Protein AF-0000000067969281 (afdb_homodimer)

Structure (mmCIF, N/CA/C/O backbone):
data_AF-0000000067969281-model_v1
#
loop_
_entity.id
_entity.type
_entity.pdbx_description
1 polymer 'GRF-type domain-containing protein'
#
loop_
_atom_site.group_PDB
_atom_site.id
_atom_site.type_symbol
_atom_site.label_atom_id
_atom_site.label_alt_id
_atom_site.label_comp_id
_atom_site.label_asym_id
_atom_site.label_entity_id
_atom_site.label_seq_id
_atom_site.pdbx_PDB_ins_code
_atom_site.Cartn_x
_atom_site.Cartn_y
_atom_site.Cartn_z
_atom_site.occupancy
_atom_site.B_iso_or_equiv
_atom_site.auth_seq_id
_atom_site.auth_comp_id
_atom_site.auth_asym_id
_atom_site.auth_atom_id
_atom_site.pdbx_PDB_model_num
ATOM 1 N N . MET A 1 1 ? 26.562 53.781 -43 1 31.12 1 MET A N 1
ATOM 2 C CA . MET A 1 1 ? 26.625 53.656 -41.531 1 31.12 1 MET A CA 1
ATOM 3 C C . MET A 1 1 ? 25.656 52.594 -41.062 1 31.12 1 MET A C 1
ATOM 5 O O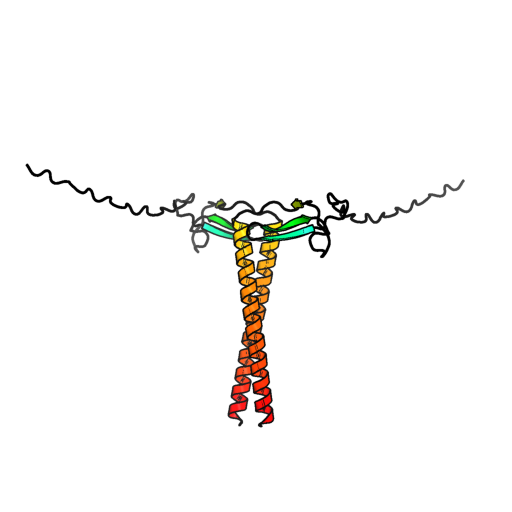 . MET A 1 1 ? 24.453 52.844 -40.938 1 31.12 1 MET A O 1
ATOM 9 N N . LEU A 1 2 ? 25.844 51.344 -41.531 1 33.22 2 LEU A N 1
ATOM 10 C CA . LEU A 1 2 ? 25.109 50.094 -41.469 1 33.22 2 LEU A CA 1
ATOM 11 C C . LEU A 1 2 ? 25.109 49.531 -40.062 1 33.22 2 LEU A C 1
ATOM 13 O O . LEU A 1 2 ? 26.156 49.25 -39.5 1 33.22 2 LEU A O 1
ATOM 17 N N . MET A 1 3 ? 24.125 49.906 -39.25 1 30.67 3 MET A N 1
ATOM 18 C CA . MET A 1 3 ? 23.891 49.5 -37.844 1 30.67 3 MET A CA 1
ATOM 19 C C . MET A 1 3 ? 23.75 48 -37.719 1 30.67 3 MET A C 1
ATOM 21 O O . MET A 1 3 ? 22.938 47.375 -38.438 1 30.67 3 MET A O 1
ATOM 25 N N . MET A 1 4 ? 24.812 47.25 -37.562 1 30.88 4 MET A N 1
ATOM 26 C CA . MET A 1 4 ? 24.906 45.812 -37.312 1 30.88 4 MET A CA 1
ATOM 27 C C . MET A 1 4 ? 24.078 45.438 -36.094 1 30.88 4 MET A C 1
ATOM 29 O O . MET A 1 4 ? 24.219 46 -35 1 30.88 4 MET A O 1
ATOM 33 N N . SER A 1 5 ? 22.859 45 -36.188 1 35.97 5 SER A N 1
ATOM 34 C CA . SER A 1 5 ? 21.984 44.469 -35.156 1 35.97 5 SER A CA 1
ATOM 35 C C . SER A 1 5 ? 22.609 43.25 -34.5 1 35.97 5 SER A C 1
ATOM 37 O O . SER A 1 5 ? 23.031 42.312 -35.188 1 35.97 5 SER A O 1
ATOM 39 N N . GLN A 1 6 ? 23.406 43.375 -33.406 1 27.86 6 GLN A N 1
ATOM 40 C CA . GLN A 1 6 ? 23.938 42.312 -32.562 1 27.86 6 GLN A CA 1
ATOM 41 C C . GLN A 1 6 ? 22.828 41.438 -32 1 27.86 6 GLN A C 1
ATOM 43 O O . GLN A 1 6 ? 21.906 41.906 -31.359 1 27.86 6 GLN A O 1
ATOM 48 N N . HIS A 1 7 ? 22.422 40.406 -32.719 1 35.62 7 HIS A N 1
ATOM 49 C CA . HIS A 1 7 ? 21.562 39.312 -32.219 1 35.62 7 HIS A CA 1
ATOM 50 C C . HIS A 1 7 ? 22.141 38.688 -30.953 1 35.62 7 HIS A C 1
ATOM 52 O O . HIS A 1 7 ? 23.203 38.062 -30.984 1 35.62 7 HIS A O 1
ATOM 58 N N . SER A 1 8 ? 22.031 39.406 -29.906 1 32.94 8 SER A N 1
ATOM 59 C CA . SER A 1 8 ? 22.406 38.781 -28.641 1 32.94 8 SER A CA 1
ATOM 60 C C . SER A 1 8 ? 21.688 37.438 -28.484 1 32.94 8 SER A C 1
ATOM 62 O O . SER A 1 8 ? 20.469 37.344 -28.641 1 32.94 8 SER A O 1
ATOM 64 N N . GLY A 1 9 ? 22.25 36.406 -28.906 1 30.45 9 GLY A N 1
ATOM 65 C CA . GLY A 1 9 ? 21.859 35.031 -28.656 1 30.45 9 GLY A CA 1
ATOM 66 C C . GLY A 1 9 ? 21.438 34.781 -27.219 1 30.45 9 GLY A C 1
ATOM 67 O O . GLY A 1 9 ? 22.141 35.156 -26.297 1 30.45 9 GLY A O 1
ATOM 68 N N . PHE A 1 10 ? 20.188 34.781 -26.984 1 37.72 10 PHE A N 1
ATOM 69 C CA . PHE A 1 10 ? 19.609 34.344 -25.703 1 37.72 10 PHE A CA 1
ATOM 70 C C . PHE A 1 10 ? 20.234 33.062 -25.234 1 37.72 10 PHE A C 1
ATOM 72 O O . PHE A 1 10 ? 20.156 32.031 -25.906 1 37.72 10 PHE A O 1
ATOM 79 N N . SER A 1 11 ? 21.406 33.125 -24.703 1 34.66 11 SER A N 1
ATOM 80 C CA . SER A 1 11 ? 21.906 31.938 -24.031 1 34.66 11 SER A CA 1
ATOM 81 C C . SER A 1 11 ? 20.859 31.344 -23.109 1 34.66 11 SER A C 1
ATOM 83 O O . SER A 1 11 ? 20.281 32.062 -22.281 1 34.66 11 SER A O 1
ATOM 85 N N . HIS A 1 12 ? 20.094 30.469 -23.562 1 33.72 12 HIS A N 1
ATOM 86 C CA . HIS A 1 12 ? 19.312 29.578 -22.719 1 33.72 12 HIS A CA 1
ATOM 87 C C . HIS A 1 12 ? 20.141 29.062 -21.531 1 33.72 12 HIS A C 1
ATOM 89 O O . HIS A 1 12 ? 21.109 28.312 -21.734 1 33.72 12 HIS A O 1
ATOM 95 N N . GLY A 1 13 ? 20.531 29.875 -20.656 1 35.69 13 GLY A N 1
ATOM 96 C CA . GLY A 1 13 ? 21.078 29.297 -19.438 1 35.69 13 GLY A CA 1
ATOM 97 C C . GLY A 1 13 ? 20.312 28.062 -18.984 1 35.69 13 GLY A C 1
ATOM 98 O O . GLY A 1 13 ? 19.094 28.078 -18.875 1 35.69 13 GLY A O 1
ATOM 99 N N . SER A 1 14 ? 20.688 26.953 -19.359 1 39.56 14 SER A N 1
ATOM 100 C CA . SER A 1 14 ? 20.312 25.688 -18.719 1 39.56 14 SER A CA 1
ATOM 101 C C . SER A 1 14 ? 20.141 25.859 -17.219 1 39.56 14 SER A C 1
ATOM 103 O O . SER A 1 14 ? 21.109 26.141 -16.5 1 39.56 14 SER A O 1
ATOM 105 N N . ARG A 1 15 ? 19.156 26.578 -16.75 1 35.16 15 ARG A N 1
ATOM 106 C CA . ARG A 1 15 ? 18.828 26.484 -15.336 1 35.16 15 ARG A CA 1
ATOM 107 C C . ARG A 1 15 ? 19.078 25.062 -14.812 1 35.16 15 ARG A C 1
ATOM 109 O O . ARG A 1 15 ? 18.422 24.109 -15.227 1 35.16 15 ARG A O 1
ATOM 116 N N . SER A 1 16 ? 20.266 24.578 -14.719 1 41.75 16 SER A N 1
ATOM 117 C CA . SER A 1 16 ? 20.547 23.406 -13.891 1 41.75 16 SER A CA 1
ATOM 118 C C . SER A 1 16 ? 19.562 23.297 -12.734 1 41.75 16 SER A C 1
ATOM 120 O O . SER A 1 16 ? 19.359 24.266 -11.984 1 41.75 16 SER A O 1
ATOM 122 N N . SER A 1 17 ? 18.406 22.828 -12.797 1 44.78 17 SER A N 1
ATOM 123 C CA . SER A 1 17 ? 17.625 22.453 -11.625 1 44.78 17 SER A CA 1
ATOM 124 C C . SER A 1 17 ? 18.516 22.234 -10.406 1 44.78 17 SER A C 1
ATOM 126 O O . SER A 1 17 ? 19.203 21.219 -10.312 1 44.78 17 SER A O 1
ATOM 128 N N . SER A 1 18 ? 19.422 23.016 -10.031 1 47.31 18 SER A N 1
ATOM 129 C CA . SER A 1 18 ? 20.172 23.062 -8.789 1 47.31 18 SER A CA 1
ATOM 130 C C . SER A 1 18 ? 19.344 22.547 -7.613 1 47.31 18 SER A C 1
ATOM 132 O O . SER A 1 18 ? 18.453 23.234 -7.121 1 47.31 18 SER A O 1
ATOM 134 N N . ARG A 1 19 ? 18.719 21.438 -7.742 1 50.62 19 ARG A N 1
ATOM 135 C CA . ARG A 1 19 ? 18.172 20.891 -6.504 1 50.62 19 ARG A CA 1
ATOM 136 C C . ARG A 1 19 ? 19 21.328 -5.301 1 50.62 19 ARG A C 1
ATOM 138 O O . ARG A 1 19 ? 20.219 21.078 -5.258 1 50.62 19 ARG A O 1
ATOM 145 N N . SER A 1 20 ? 18.969 22.578 -4.789 1 59.09 20 SER A N 1
ATOM 146 C CA . SER A 1 20 ? 19.641 23.031 -3.58 1 59.09 20 SER A CA 1
ATOM 147 C C . SER A 1 20 ? 20.047 21.859 -2.688 1 59.09 20 SER A C 1
ATOM 149 O O . SER A 1 20 ? 19.203 21.062 -2.295 1 59.09 20 SER A O 1
ATOM 151 N N . ARG A 1 21 ? 21.156 21.391 -2.986 1 74.62 21 ARG A N 1
ATOM 152 C CA . ARG A 1 21 ? 21.734 20.344 -2.143 1 74.62 21 ARG A CA 1
ATOM 153 C C . ARG A 1 21 ? 21.672 20.734 -0.67 1 74.62 21 ARG A C 1
ATOM 155 O O . ARG A 1 21 ? 22.156 21.797 -0.284 1 74.62 21 ARG A O 1
ATOM 162 N N . TYR A 1 22 ? 20.797 20.094 0.107 1 85.88 22 TYR A N 1
ATOM 163 C CA . TYR A 1 22 ? 20.766 20.281 1.553 1 85.88 22 TYR A CA 1
ATOM 164 C C . TYR A 1 22 ? 22.062 19.797 2.195 1 85.88 22 TYR A C 1
ATOM 166 O O . TYR A 1 22 ? 22.578 18.734 1.839 1 85.88 22 TYR A O 1
ATOM 174 N N . VAL A 1 23 ? 22.641 20.719 2.914 1 91.44 23 VAL A N 1
ATOM 175 C CA . VAL A 1 23 ? 23.891 20.406 3.592 1 91.44 23 VAL A CA 1
ATOM 176 C C . VAL A 1 23 ? 23.625 20.172 5.078 1 91.44 23 VAL A C 1
ATOM 178 O O . VAL A 1 23 ? 22.844 20.891 5.699 1 91.44 23 VAL A O 1
ATOM 181 N N . CYS A 1 24 ? 24.344 19.141 5.609 1 92.81 24 CYS A N 1
ATOM 182 C CA . CYS A 1 24 ? 24.141 18.844 7.02 1 92.81 24 CYS A CA 1
ATOM 183 C C . CYS A 1 24 ? 25.125 19.594 7.891 1 92.81 24 CYS A C 1
ATOM 185 O O . CYS A 1 24 ? 25.828 20.484 7.41 1 92.81 24 CYS A O 1
ATOM 187 N N . LYS A 1 25 ? 25.047 19.406 9.156 1 91.5 25 LYS A N 1
ATOM 188 C CA . LYS A 1 25 ? 25.797 20.156 10.156 1 91.5 25 LYS A CA 1
ATOM 189 C C . LYS A 1 25 ? 27.297 19.969 9.977 1 91.5 25 LYS A C 1
ATOM 191 O O . LYS A 1 25 ? 28.094 20.844 10.328 1 91.5 25 LYS A O 1
ATOM 196 N N . CYS A 1 26 ? 27.734 18.828 9.367 1 91.94 26 CYS A N 1
ATOM 197 C CA . CYS A 1 26 ? 29.156 18.547 9.227 1 91.94 26 CYS A CA 1
ATOM 198 C C . CYS A 1 26 ? 29.672 19 7.863 1 91.94 26 CYS A C 1
ATOM 200 O O . CYS A 1 26 ? 30.828 18.781 7.527 1 91.94 26 CYS A O 1
ATOM 202 N N . GLY A 1 27 ? 28.812 19.578 7.129 1 92.19 27 GLY A N 1
ATOM 203 C CA . GLY A 1 27 ? 29.219 20.188 5.875 1 92.19 27 GLY A CA 1
ATOM 204 C C . GLY A 1 27 ? 29.078 19.266 4.684 1 92.19 27 GLY A C 1
ATOM 205 O O . GLY A 1 27 ? 29.453 19.625 3.564 1 92.19 27 GLY A O 1
ATOM 206 N N . LEU A 1 28 ? 28.547 18.203 4.934 1 90.94 28 LEU A N 1
ATOM 207 C CA . LEU A 1 28 ? 28.344 17.234 3.869 1 90.94 28 LEU A CA 1
ATOM 208 C C . LEU A 1 28 ? 26.906 17.297 3.328 1 90.94 28 LEU A C 1
ATOM 210 O O . LEU A 1 28 ? 26.047 17.922 3.945 1 90.94 28 LEU A O 1
ATOM 214 N N . ASP A 1 29 ? 26.75 16.75 2.139 1 91.5 29 ASP A N 1
ATOM 215 C CA . ASP A 1 29 ? 25.406 16.672 1.576 1 91.5 29 ASP A CA 1
ATOM 216 C C . ASP A 1 29 ? 24.469 15.875 2.488 1 91.5 29 ASP A C 1
ATOM 218 O O . ASP A 1 29 ? 24.875 14.859 3.066 1 91.5 29 ASP A O 1
ATOM 222 N N . ALA A 1 30 ? 23.297 16.391 2.652 1 93.56 30 ALA A N 1
ATOM 223 C CA . ALA A 1 30 ? 22.234 15.68 3.367 1 93.56 30 ALA A CA 1
ATOM 224 C C . ALA A 1 30 ? 21.219 15.094 2.396 1 93.56 30 ALA A C 1
ATOM 226 O O . ALA A 1 30 ? 20.281 15.789 1.979 1 93.56 30 ALA A O 1
ATOM 227 N N . PRO A 1 31 ? 21.391 13.844 1.976 1 93.56 31 PRO A N 1
ATOM 228 C CA . PRO A 1 31 ? 20.453 13.258 1.004 1 93.56 31 PRO A CA 1
ATOM 229 C C . PRO A 1 31 ? 19.047 13.102 1.562 1 93.56 31 PRO A C 1
ATOM 231 O O . PRO A 1 31 ? 18.859 13.07 2.781 1 93.56 31 PRO A O 1
ATOM 234 N N . LEU A 1 32 ? 18.094 13.125 0.651 1 95.25 32 LEU A N 1
ATOM 235 C CA . LEU A 1 32 ? 16.703 12.805 0.989 1 95.25 32 LEU A CA 1
ATOM 236 C C . LEU A 1 32 ? 16.531 11.305 1.2 1 95.25 32 LEU A C 1
ATOM 238 O O . LEU A 1 32 ? 16.688 10.523 0.266 1 95.25 32 LEU A O 1
ATOM 242 N N . MET A 1 33 ? 16.172 10.891 2.457 1 94.06 33 MET A N 1
ATOM 243 C CA . MET A 1 33 ? 16 9.492 2.854 1 94.06 33 MET A CA 1
ATOM 244 C C . MET A 1 33 ? 14.555 9.211 3.246 1 94.06 33 MET A C 1
ATOM 246 O O . MET A 1 33 ? 13.719 10.117 3.232 1 94.06 33 MET A O 1
ATOM 250 N N . LYS A 1 34 ? 14.273 7.953 3.449 1 96.25 34 LYS A N 1
ATOM 251 C CA . LYS A 1 34 ? 12.922 7.555 3.846 1 96.25 34 LYS A CA 1
ATOM 252 C C . LYS A 1 34 ? 12.945 6.812 5.18 1 96.25 34 LYS A C 1
ATOM 254 O O . LYS A 1 34 ? 13.758 5.91 5.383 1 96.25 34 LYS A O 1
ATOM 259 N N . ALA A 1 35 ? 12.102 7.215 6.012 1 96 35 ALA A N 1
ATOM 260 C CA . ALA A 1 35 ? 11.875 6.484 7.254 1 96 35 ALA A CA 1
ATOM 261 C C . ALA A 1 35 ? 10.875 5.352 7.055 1 96 35 ALA A C 1
ATOM 263 O O . ALA A 1 35 ? 9.859 5.527 6.379 1 96 35 ALA A O 1
ATOM 264 N N . TRP A 1 36 ? 11.164 4.156 7.656 1 95.25 36 TRP A N 1
ATOM 265 C CA . TRP A 1 36 ? 10.258 3.016 7.559 1 95.25 36 TRP A CA 1
ATOM 266 C C . TRP A 1 36 ? 9.984 2.418 8.938 1 95.25 36 TRP A C 1
ATOM 268 O O . TRP A 1 36 ? 10.141 1.21 9.133 1 95.25 36 TRP A O 1
ATOM 278 N N . THR A 1 37 ? 9.547 3.287 9.828 1 96 37 THR A N 1
ATOM 279 C CA . THR A 1 37 ? 9.078 2.857 11.141 1 96 37 THR A CA 1
ATOM 280 C C . THR A 1 37 ? 7.551 2.85 11.195 1 96 37 THR A C 1
ATOM 282 O O . THR A 1 37 ? 6.895 3.428 10.328 1 96 37 THR A O 1
ATOM 285 N N . ASN A 1 38 ? 7.004 2.289 12.164 1 94.88 38 ASN A N 1
ATOM 286 C CA . ASN A 1 38 ? 5.555 2.281 12.32 1 94.88 38 ASN A CA 1
ATOM 287 C C . ASN A 1 38 ? 4.996 3.695 12.461 1 94.88 38 ASN A C 1
ATOM 289 O O . ASN A 1 38 ? 3.893 3.98 12 1 94.88 38 ASN A O 1
ATOM 293 N N . ALA A 1 39 ? 5.758 4.539 13.031 1 96.5 39 ALA A N 1
ATOM 294 C CA . ALA A 1 39 ? 5.32 5.906 13.289 1 96.5 39 ALA A CA 1
ATOM 295 C C . ALA A 1 39 ? 5.477 6.777 12.047 1 96.5 39 ALA A C 1
ATOM 297 O O . ALA A 1 39 ? 4.75 7.758 11.875 1 96.5 39 ALA A O 1
ATOM 298 N N . ASN A 1 40 ? 6.391 6.441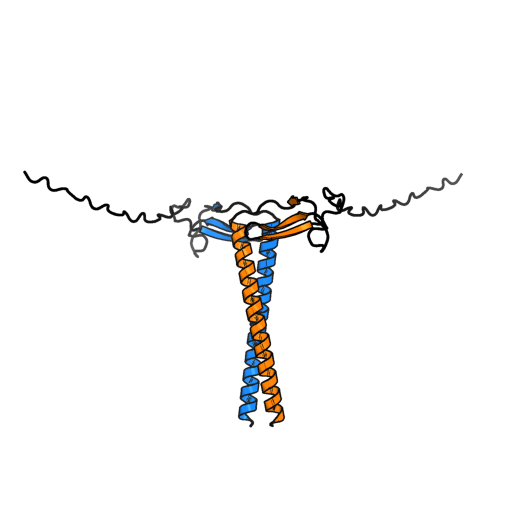 11.148 1 97.81 40 ASN A N 1
ATOM 299 C CA . ASN A 1 40 ? 6.699 7.266 9.984 1 97.81 40 ASN A CA 1
ATOM 300 C C . ASN A 1 40 ? 6.945 6.41 8.742 1 97.81 40 ASN A C 1
ATOM 302 O O . ASN A 1 40 ? 8.039 6.426 8.18 1 97.81 40 ASN A O 1
ATOM 306 N N . PRO A 1 41 ? 5.969 5.746 8.312 1 97.88 41 PRO A N 1
ATOM 307 C CA . PRO A 1 41 ? 6.176 4.824 7.195 1 97.88 41 PRO A CA 1
ATOM 308 C C . PRO A 1 41 ? 6.352 5.543 5.859 1 97.88 41 PRO A C 1
ATOM 310 O O . PRO A 1 41 ? 5.383 6.082 5.316 1 97.88 41 PRO A O 1
ATOM 313 N N . GLY A 1 42 ? 7.547 5.543 5.43 1 97.69 42 GLY A N 1
ATOM 314 C CA . GLY A 1 42 ? 7.812 6.09 4.105 1 97.69 42 GLY A CA 1
ATOM 315 C C . GLY A 1 42 ? 8 7.594 4.109 1 97.69 42 GLY A C 1
ATOM 316 O O . GLY A 1 42 ? 8.102 8.211 3.049 1 97.69 42 GLY A O 1
ATOM 317 N N . ARG A 1 43 ? 7.961 8.242 5.285 1 98.31 43 ARG A N 1
ATOM 318 C CA . ARG A 1 43 ? 8.148 9.68 5.379 1 98.31 43 ARG A CA 1
ATOM 319 C C . ARG A 1 43 ? 9.578 10.07 5.027 1 98.31 43 ARG A C 1
ATOM 321 O O . ARG A 1 43 ? 10.531 9.422 5.469 1 98.31 43 ARG A O 1
ATOM 328 N N . ARG A 1 44 ? 9.648 11.156 4.348 1 97.81 44 ARG A N 1
ATOM 329 C CA . ARG A 1 44 ? 10.969 11.531 3.869 1 97.81 44 ARG A CA 1
ATOM 330 C C . ARG A 1 44 ? 11.609 12.578 4.781 1 97.81 44 ARG A C 1
ATOM 332 O O . ARG A 1 44 ? 10.906 13.391 5.387 1 97.81 44 ARG A O 1
ATOM 339 N N . PHE A 1 45 ? 12.984 12.461 4.824 1 96.75 45 PHE A N 1
ATOM 340 C CA . PHE A 1 45 ? 13.758 13.391 5.633 1 96.75 45 PHE A CA 1
ATOM 341 C C . PHE A 1 45 ? 15.148 13.602 5.043 1 96.75 45 PHE A C 1
ATOM 343 O O . PHE A 1 45 ? 15.648 12.75 4.309 1 96.75 45 PHE A O 1
ATOM 350 N N . TYR A 1 46 ? 15.711 14.727 5.301 1 96.06 46 TYR A N 1
ATOM 351 C CA . TYR A 1 46 ? 17.109 14.992 5 1 96.06 46 TYR A CA 1
ATOM 352 C C . TYR A 1 46 ? 18 14.594 6.172 1 96.06 46 TYR A C 1
ATOM 354 O O . TYR A 1 46 ? 17.797 15.047 7.301 1 96.06 46 TYR A O 1
ATOM 362 N N . GLY A 1 47 ? 18.891 13.672 5.828 1 94.44 47 GLY A N 1
ATOM 363 C CA . GLY A 1 47 ? 19.859 13.242 6.824 1 94.44 47 GLY A CA 1
ATOM 364 C C . GLY A 1 47 ? 21.281 13.25 6.312 1 94.44 47 GLY A C 1
ATOM 365 O O . GLY A 1 47 ? 21.516 13.414 5.113 1 94.44 47 GLY A O 1
ATOM 366 N N . CYS A 1 48 ? 22.125 13.117 7.324 1 94.88 48 CYS A N 1
ATOM 367 C CA . CYS A 1 48 ? 23.547 13.109 7 1 94.88 48 CYS A CA 1
ATOM 368 C C . CYS A 1 48 ? 23.875 11.984 6.027 1 94.88 48 CYS A C 1
ATOM 370 O O . CYS A 1 48 ? 23.422 10.859 6.195 1 94.88 48 CYS A O 1
ATOM 372 N N . GLY A 1 49 ? 24.688 12.359 5.125 1 90.75 49 GLY A N 1
ATOM 373 C CA . GLY A 1 49 ? 25.047 11.422 4.078 1 90.75 49 GLY A CA 1
ATOM 374 C C . GLY A 1 49 ? 25.891 10.258 4.582 1 90.75 49 GLY A C 1
ATOM 375 O O . GLY A 1 49 ? 26.016 9.234 3.902 1 90.75 49 GLY A O 1
ATOM 376 N N . MET A 1 50 ? 26.344 10.414 5.781 1 89.56 50 MET A N 1
ATOM 377 C CA . MET A 1 50 ? 27.219 9.383 6.32 1 89.56 50 MET A CA 1
ATOM 378 C C . MET A 1 50 ? 26.422 8.375 7.145 1 89.56 50 MET A C 1
ATOM 380 O O . MET A 1 50 ? 27 7.434 7.699 1 89.56 50 MET A O 1
ATOM 384 N N . TYR A 1 51 ? 25.188 8.586 7.316 1 84.62 51 TYR A N 1
ATOM 385 C CA . TYR A 1 51 ? 24.297 7.793 8.172 1 84.62 51 TYR A CA 1
ATOM 386 C C . TYR A 1 51 ? 24.469 6.305 7.883 1 84.62 51 TYR A C 1
ATOM 388 O O . TYR A 1 51 ? 24.5 5.488 8.812 1 84.62 51 TYR A O 1
ATOM 396 N N . LYS A 1 52 ? 24.75 5.859 6.621 1 80.44 52 LYS A N 1
ATOM 397 C CA . LYS A 1 52 ? 24.828 4.43 6.34 1 80.44 52 LYS A CA 1
ATOM 398 C C . LYS A 1 52 ? 26.219 4.035 5.883 1 80.44 52 LYS A C 1
ATOM 400 O O . LYS A 1 52 ? 26.422 2.934 5.371 1 80.44 52 LYS A O 1
ATOM 405 N N . VAL A 1 53 ? 27.047 4.938 6.102 1 85.5 53 VAL A N 1
ATOM 406 C CA . VAL A 1 53 ? 28.406 4.629 5.672 1 85.5 53 VAL A CA 1
ATOM 407 C C . VAL A 1 53 ? 29.188 3.998 6.828 1 85.5 53 VAL A C 1
ATOM 409 O O . VAL A 1 53 ? 29.328 4.598 7.898 1 85.5 53 VAL A O 1
ATOM 412 N N . GLN A 1 54 ? 29.594 2.789 6.574 1 87.12 54 GLN A N 1
ATOM 413 C CA . GLN A 1 54 ? 30.312 2.061 7.613 1 87.12 54 GLN A CA 1
ATOM 414 C C . GLN A 1 54 ? 31.609 2.781 7.988 1 87.12 54 GLN A C 1
ATOM 416 O O . GLN A 1 54 ? 32.312 3.273 7.117 1 87.12 54 GLN A O 1
ATOM 421 N N . GLY A 1 55 ? 31.891 2.814 9.297 1 87.25 55 GLY A N 1
ATOM 422 C CA . GLY A 1 55 ? 33.156 3.352 9.766 1 87.25 55 GLY A CA 1
ATOM 423 C C . GLY A 1 55 ? 33.125 4.855 9.953 1 87.25 55 GLY A C 1
ATOM 424 O O . GLY A 1 55 ? 34.094 5.445 10.43 1 87.25 55 GLY A O 1
ATOM 425 N N . PHE A 1 56 ? 32.094 5.434 9.539 1 85.19 56 PHE A N 1
ATOM 426 C CA . PHE A 1 56 ? 32 6.883 9.68 1 85.19 56 PHE A CA 1
ATOM 427 C C . PHE A 1 56 ? 30.922 7.27 10.672 1 85.19 56 PHE A C 1
ATOM 429 O O . PHE A 1 56 ? 29.891 6.598 10.758 1 85.19 56 PHE A O 1
ATOM 436 N N . LYS A 1 57 ? 31.312 8.336 11.422 1 86.38 57 LYS A N 1
ATOM 437 C CA . LYS A 1 57 ? 30.297 8.852 12.352 1 86.38 57 LYS A CA 1
ATOM 438 C C . LYS A 1 57 ? 29.391 9.852 11.656 1 86.38 57 LYS A C 1
ATOM 440 O O . LYS A 1 57 ? 29.859 10.789 11.008 1 86.38 57 LYS A O 1
ATOM 445 N N . LYS A 1 58 ? 28.109 9.609 11.742 1 87.94 58 LYS A N 1
ATOM 446 C CA . LYS A 1 58 ? 27.141 10.547 11.195 1 87.94 58 LYS A CA 1
ATOM 447 C C . LYS A 1 58 ? 26.891 11.711 12.156 1 87.94 58 LYS A C 1
ATOM 449 O O . LYS A 1 58 ? 27 11.547 13.375 1 87.94 58 LYS A O 1
ATOM 454 N N . CYS A 1 59 ? 26.656 12.883 11.531 1 92.88 59 CYS A N 1
ATOM 455 C CA . CYS A 1 59 ? 26.234 13.977 12.406 1 92.88 59 CYS A CA 1
ATOM 456 C C . CYS A 1 59 ? 24.75 13.852 12.758 1 92.88 59 CYS A C 1
ATOM 458 O O . CYS A 1 59 ? 24.078 12.938 12.297 1 92.88 59 CYS A O 1
ATOM 460 N N . SER A 1 60 ? 24.25 14.68 13.594 1 91.62 60 SER A N 1
ATOM 461 C CA . SER A 1 60 ? 22.891 14.562 14.125 1 91.62 60 SER A CA 1
ATOM 462 C C . SER A 1 60 ? 21.906 15.367 13.281 1 91.62 60 SER A C 1
ATOM 464 O O . SER A 1 60 ? 20.812 15.703 13.75 1 91.62 60 SER A O 1
ATOM 466 N N . HIS A 1 61 ? 22.375 15.695 12.078 1 94.12 61 HIS A N 1
ATOM 467 C CA . HIS A 1 61 ? 21.469 16.453 11.227 1 94.12 61 HIS A CA 1
ATOM 468 C C . HIS A 1 61 ? 20.266 15.617 10.828 1 94.12 61 HIS A C 1
ATOM 470 O O . HIS A 1 61 ? 20.406 14.5 10.328 1 94.12 61 HIS A O 1
ATOM 476 N N . PHE A 1 62 ? 19.094 16.188 11.039 1 95 62 PHE A N 1
ATOM 477 C CA . PHE A 1 62 ? 17.828 15.523 10.719 1 95 62 PHE A CA 1
ATOM 478 C C . PHE A 1 62 ? 16.719 16.547 10.531 1 95 62 PHE A C 1
ATOM 480 O O . PHE A 1 62 ? 16.391 17.297 11.461 1 95 62 PHE A O 1
ATOM 487 N N . VAL A 1 63 ? 16.25 16.547 9.219 1 95.5 63 VAL A N 1
ATOM 488 C CA . VAL A 1 63 ? 15.164 17.469 8.914 1 95.5 63 VAL A CA 1
ATOM 489 C C . VAL A 1 63 ? 14.094 16.734 8.102 1 95.5 63 VAL A C 1
ATOM 491 O O . VAL A 1 63 ? 14.359 16.234 7.008 1 95.5 63 VAL A O 1
ATOM 494 N N . TRP A 1 64 ? 12.867 16.828 8.672 1 96.81 64 TRP A N 1
ATOM 495 C CA . TRP A 1 64 ? 11.781 16.203 7.926 1 96.81 64 TRP A CA 1
ATOM 496 C C . TRP A 1 64 ? 11.469 16.984 6.656 1 96.81 64 TRP A C 1
ATOM 498 O O . TRP A 1 64 ? 11.406 18.219 6.676 1 96.81 64 TRP A O 1
ATOM 508 N N . PHE A 1 65 ? 11.398 16.219 5.617 1 96.88 65 PHE A N 1
ATOM 509 C CA . PHE A 1 65 ? 10.969 16.812 4.352 1 96.88 65 PHE A CA 1
ATOM 510 C C . PHE A 1 65 ? 9.445 16.812 4.246 1 96.88 65 PHE A C 1
ATOM 512 O O . PHE A 1 65 ? 8.852 17.812 3.844 1 96.88 65 PHE A O 1
ATOM 519 N N . ASP A 1 66 ? 8.828 15.75 4.68 1 97.75 66 ASP A N 1
ATOM 520 C CA . ASP A 1 66 ? 7.379 15.594 4.621 1 97.75 66 ASP A CA 1
ATOM 521 C C . ASP A 1 66 ? 6.734 15.938 5.961 1 97.75 66 ASP A C 1
ATOM 523 O O . ASP A 1 66 ? 7.348 15.758 7.016 1 97.75 66 ASP A O 1
ATOM 527 N N . GLU A 1 67 ? 5.484 16.375 5.82 1 96.44 67 GLU A N 1
ATOM 528 C CA . GLU A 1 67 ? 4.668 16.484 7.023 1 96.44 67 GLU A CA 1
ATOM 529 C C . GLU A 1 67 ? 4.336 15.125 7.609 1 96.44 67 GLU A C 1
ATOM 531 O O . GLU A 1 67 ? 4.441 14.102 6.922 1 96.44 67 GLU A O 1
ATOM 536 N N . GLU A 1 68 ? 3.963 15.211 8.859 1 96.5 68 GLU A N 1
ATOM 537 C CA . GLU A 1 68 ? 3.57 13.969 9.516 1 96.5 68 GLU A CA 1
ATOM 538 C C . GLU A 1 68 ? 2.279 13.414 8.914 1 96.5 68 GLU A C 1
ATOM 540 O O . GLU A 1 68 ? 1.357 14.172 8.609 1 96.5 68 GLU A O 1
ATOM 545 N N . MET A 1 69 ? 2.176 12.203 8.93 1 97.25 69 MET A N 1
ATOM 546 C CA . MET A 1 69 ? 0.981 11.547 8.398 1 97.25 69 MET A CA 1
ATOM 547 C C . MET A 1 69 ? -0.048 11.328 9.508 1 97.25 69 MET A C 1
ATOM 549 O O . MET A 1 69 ? 0.313 11.109 10.664 1 97.25 69 MET A O 1
ATOM 553 N N . ASN A 1 70 ? -1.301 11.383 9.133 1 97.06 70 ASN A N 1
ATOM 554 C CA . ASN A 1 70 ? -2.324 11.117 10.141 1 97.06 70 ASN A CA 1
ATOM 555 C C . ASN A 1 70 ? -2.451 9.617 10.43 1 97.06 70 ASN A C 1
ATOM 557 O O . ASN A 1 70 ? -1.908 8.797 9.688 1 97.06 70 ASN A O 1
ATOM 561 N N . PRO A 1 71 ? -3.016 9.305 11.445 1 97.25 71 PRO A N 1
ATOM 562 C CA . PRO A 1 71 ? -3.084 7.91 11.891 1 97.25 71 PRO A CA 1
ATOM 563 C C . PRO A 1 71 ? -3.691 6.992 10.828 1 97.25 71 PRO A C 1
ATOM 565 O O . PRO A 1 71 ? -3.24 5.855 10.664 1 97.25 71 PRO A O 1
ATOM 568 N N . ARG A 1 72 ? -4.688 7.465 10.172 1 98.19 72 ARG A N 1
ATOM 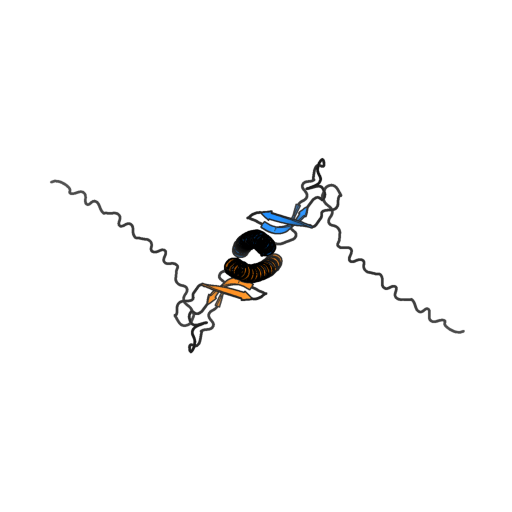569 C CA . ARG A 1 72 ? -5.336 6.648 9.156 1 98.19 72 ARG A CA 1
ATOM 570 C C . ARG A 1 72 ? -4.352 6.273 8.047 1 98.19 72 ARG A C 1
ATOM 572 O O . ARG A 1 72 ? -4.312 5.121 7.613 1 98.19 72 ARG A O 1
ATOM 579 N N . ALA A 1 73 ? -3.662 7.211 7.605 1 98.25 73 ALA A N 1
ATOM 580 C CA . ALA A 1 73 ? -2.666 6.965 6.566 1 98.25 73 ALA A CA 1
ATOM 581 C C . ALA A 1 73 ? -1.626 5.949 7.035 1 98.25 73 ALA A C 1
ATOM 583 O O . ALA A 1 73 ? -1.28 5.023 6.305 1 98.25 73 ALA A O 1
ATOM 584 N N . LYS A 1 74 ? -1.162 6.125 8.234 1 98.25 74 LYS A N 1
ATOM 585 C CA . LYS A 1 74 ? -0.171 5.203 8.781 1 98.25 74 LYS A CA 1
ATOM 586 C C . LYS A 1 74 ? -0.712 3.777 8.828 1 98.25 74 LYS A C 1
ATOM 588 O O . LYS A 1 74 ? -0.005 2.828 8.484 1 98.25 74 LYS A O 1
ATOM 593 N N . GLU A 1 75 ? -1.894 3.74 9.242 1 98.19 75 GLU A N 1
ATOM 594 C CA . GLU A 1 75 ? -2.564 2.445 9.312 1 98.19 75 GLU A CA 1
ATOM 595 C C . GLU A 1 75 ? -2.65 1.797 7.934 1 98.19 75 GLU A C 1
ATOM 597 O O . GLU A 1 75 ? -2.314 0.623 7.77 1 98.19 75 GLU A O 1
ATOM 602 N N . LEU A 1 76 ? -3.105 2.562 7 1 98.56 76 LEU A N 1
ATOM 603 C CA . LEU A 1 76 ? -3.287 2.039 5.648 1 98.56 76 LEU A CA 1
ATOM 604 C C . LEU A 1 76 ? -1.952 1.623 5.043 1 98.56 76 LEU A C 1
ATOM 606 O O . LEU A 1 76 ? -1.839 0.541 4.465 1 98.56 76 LEU A O 1
ATOM 610 N N . ILE A 1 77 ? -0.997 2.41 5.168 1 98.62 77 ILE A N 1
ATOM 611 C CA . ILE A 1 77 ? 0.304 2.121 4.57 1 98.62 77 ILE A CA 1
ATOM 612 C C . ILE A 1 77 ? 0.875 0.842 5.18 1 98.62 77 ILE A C 1
ATOM 614 O O . ILE A 1 77 ? 1.362 -0.031 4.457 1 98.62 77 ILE A O 1
ATOM 618 N N . SER A 1 78 ? 0.791 0.735 6.48 1 98.25 78 SER A N 1
ATOM 619 C CA . SER A 1 78 ? 1.278 -0.477 7.133 1 98.25 78 SER A CA 1
ATOM 620 C C . SER A 1 78 ? 0.534 -1.71 6.633 1 98.25 78 SER A C 1
ATOM 622 O O . SER A 1 78 ? 1.146 -2.748 6.375 1 98.25 78 SER A O 1
ATOM 624 N N . ALA A 1 79 ? -0.684 -1.621 6.496 1 98.38 79 ALA A N 1
ATOM 625 C CA . ALA A 1 79 ? -1.506 -2.744 6.051 1 98.38 79 ALA A CA 1
ATOM 626 C C . ALA A 1 79 ? -1.188 -3.117 4.605 1 98.38 79 ALA A C 1
ATOM 628 O O . ALA A 1 79 ? -1.098 -4.301 4.266 1 98.38 79 ALA A O 1
ATOM 629 N N . LEU A 1 80 ? -1.052 -2.104 3.828 1 98.38 80 LEU A N 1
ATOM 630 C CA . LEU A 1 80 ? -0.779 -2.34 2.416 1 98.38 80 LEU A CA 1
ATOM 631 C C . LEU A 1 80 ? 0.591 -2.982 2.227 1 98.38 80 LEU A C 1
ATOM 633 O O . LEU A 1 80 ? 0.75 -3.885 1.4 1 98.38 80 LEU A O 1
ATOM 637 N N . LEU A 1 81 ? 1.512 -2.539 2.98 1 98.06 81 LEU A N 1
ATOM 638 C CA . LEU A 1 81 ? 2.838 -3.148 2.938 1 98.06 81 LEU A CA 1
ATOM 639 C C . LEU A 1 81 ? 2.775 -4.617 3.344 1 98.06 81 LEU A C 1
ATOM 641 O O . LEU A 1 81 ? 3.402 -5.469 2.711 1 98.06 81 LEU A O 1
ATOM 645 N N . LYS A 1 82 ? 2.082 -4.875 4.344 1 98.12 82 LYS A N 1
ATOM 646 C CA . LYS A 1 82 ? 1.906 -6.258 4.777 1 98.12 82 LYS A CA 1
ATOM 647 C C . LYS A 1 82 ? 1.287 -7.105 3.672 1 98.12 82 LYS A C 1
ATOM 649 O O . LYS A 1 82 ? 1.725 -8.234 3.428 1 98.12 82 LYS A O 1
ATOM 654 N N . ASN A 1 83 ? 0.302 -6.566 3.066 1 98.62 83 ASN A N 1
ATOM 655 C CA . ASN A 1 83 ? -0.362 -7.273 1.979 1 98.62 83 ASN A CA 1
ATOM 656 C C . ASN A 1 83 ? 0.601 -7.57 0.832 1 98.62 83 ASN A C 1
ATOM 658 O O . ASN A 1 83 ? 0.592 -8.672 0.275 1 98.62 83 ASN A O 1
ATOM 662 N N . ILE A 1 84 ? 1.341 -6.594 0.497 1 98.38 84 ILE A N 1
ATOM 663 C CA . ILE A 1 84 ? 2.307 -6.766 -0.583 1 98.38 84 ILE A CA 1
ATOM 664 C C . ILE A 1 84 ? 3.266 -7.902 -0.242 1 98.38 84 ILE A C 1
ATOM 666 O O . ILE A 1 84 ? 3.541 -8.766 -1.081 1 98.38 84 ILE A O 1
ATOM 670 N N . ASN A 1 85 ? 3.701 -7.879 0.959 1 98 85 ASN A N 1
ATOM 671 C CA . ASN A 1 85 ? 4.625 -8.93 1.39 1 98 85 ASN A CA 1
ATOM 672 C C . ASN A 1 85 ? 3.975 -10.305 1.33 1 98 85 ASN A C 1
ATOM 674 O O . ASN A 1 85 ? 4.617 -11.281 0.944 1 98 85 ASN A O 1
ATOM 678 N N . GLU A 1 86 ? 2.807 -10.383 1.683 1 98.56 86 GLU A N 1
ATOM 679 C CA . GLU A 1 86 ? 2.076 -11.648 1.626 1 98.56 86 GLU A CA 1
ATOM 680 C C . GLU A 1 86 ? 1.916 -12.125 0.186 1 98.56 86 GLU A C 1
ATOM 682 O O . GLU A 1 86 ? 2.109 -13.312 -0.104 1 98.56 86 GLU A O 1
ATOM 687 N N . GLU A 1 87 ? 1.581 -11.188 -0.686 1 98.5 87 GLU A N 1
ATOM 688 C CA . GLU A 1 87 ? 1.42 -11.555 -2.09 1 98.5 87 GLU A CA 1
ATOM 689 C C . GLU A 1 87 ? 2.748 -11.984 -2.703 1 98.5 87 GLU A C 1
ATOM 691 O O . GLU A 1 87 ? 2.795 -12.93 -3.498 1 98.5 87 GLU A O 1
ATOM 696 N N . LYS A 1 88 ? 3.766 -11.375 -2.326 1 98.56 88 LYS A N 1
ATOM 697 C CA . LYS A 1 88 ? 5.09 -11.742 -2.812 1 98.56 88 LYS A CA 1
ATOM 698 C C . LYS A 1 88 ? 5.473 -13.148 -2.35 1 98.56 88 LYS A C 1
ATOM 700 O O . LYS A 1 88 ? 6.086 -13.906 -3.1 1 98.56 88 LYS A O 1
ATOM 705 N N . ALA A 1 89 ? 5.129 -13.469 -1.132 1 98.69 89 ALA A N 1
ATOM 706 C CA . ALA A 1 89 ? 5.367 -14.812 -0.624 1 98.69 89 ALA A CA 1
ATOM 707 C C . ALA A 1 89 ? 4.57 -15.852 -1.416 1 98.69 89 ALA A C 1
ATOM 709 O O . ALA A 1 89 ? 5.078 -16.938 -1.726 1 98.69 89 ALA A O 1
ATOM 710 N N . THR A 1 90 ? 3.385 -15.516 -1.73 1 98.69 90 THR A N 1
ATOM 711 C CA . THR A 1 90 ? 2.539 -16.406 -2.52 1 98.69 90 THR A CA 1
ATOM 712 C C . THR A 1 90 ? 3.146 -16.641 -3.898 1 98.69 90 THR A C 1
ATOM 714 O O . THR A 1 90 ? 3.199 -17.781 -4.367 1 98.69 90 THR A O 1
ATOM 717 N N . VAL A 1 91 ? 3.605 -15.594 -4.508 1 98.69 91 VAL A N 1
ATOM 718 C CA . VAL A 1 91 ? 4.238 -15.703 -5.816 1 98.69 91 VAL A CA 1
ATOM 719 C C . VAL A 1 91 ? 5.441 -16.641 -5.734 1 98.69 91 VAL A C 1
ATOM 721 O O . VAL A 1 91 ? 5.633 -17.5 -6.605 1 98.69 91 VAL A O 1
ATOM 724 N N . LYS A 1 92 ? 6.148 -16.438 -4.715 1 98.62 92 LYS A N 1
ATOM 725 C CA . LYS A 1 92 ? 7.316 -17.297 -4.531 1 98.62 92 LYS A CA 1
ATOM 726 C C . LYS A 1 92 ? 6.91 -18.766 -4.438 1 98.62 92 LYS A C 1
ATOM 728 O O . LYS A 1 92 ? 7.551 -19.625 -5.039 1 98.62 92 LYS A O 1
ATOM 733 N N . SER A 1 93 ? 5.887 -19.062 -3.74 1 98.69 93 SER A N 1
ATOM 734 C CA . SER A 1 93 ? 5.395 -20.438 -3.59 1 98.69 93 SER A CA 1
ATOM 735 C C . SER A 1 93 ? 4.953 -21.016 -4.93 1 98.69 93 SER A C 1
ATOM 737 O O . SER A 1 93 ? 5.258 -22.172 -5.242 1 98.69 93 SER A O 1
ATOM 739 N N . TYR A 1 94 ? 4.398 -20.188 -5.691 1 98.56 94 TYR A N 1
ATOM 740 C CA . TYR A 1 94 ? 3.922 -20.672 -6.984 1 98.56 94 TYR A CA 1
ATOM 741 C C . TYR A 1 94 ? 5.086 -20.906 -7.938 1 98.56 94 TYR A C 1
ATOM 743 O O . TYR A 1 94 ? 5.047 -21.844 -8.75 1 98.56 94 TYR A O 1
ATOM 751 N N . LYS A 1 95 ? 6.027 -20.141 -7.828 1 98.31 95 LYS A N 1
ATOM 752 C CA . LYS A 1 95 ? 7.223 -20.344 -8.641 1 98.31 95 LYS A CA 1
ATOM 753 C C . LYS A 1 95 ? 7.855 -21.703 -8.336 1 98.31 95 LYS A C 1
ATOM 755 O O . LYS A 1 95 ? 8.25 -22.438 -9.258 1 98.31 95 LYS A O 1
ATOM 760 N N . GLU A 1 96 ? 7.926 -22.047 -7.102 1 98.5 96 GLU A N 1
ATOM 761 C CA . GLU A 1 96 ? 8.484 -23.328 -6.691 1 98.5 96 GLU A CA 1
ATOM 762 C C . GLU A 1 96 ? 7.633 -24.484 -7.195 1 98.5 96 GLU A C 1
ATOM 764 O O . GLU A 1 96 ? 8.164 -25.484 -7.695 1 98.5 96 GLU A O 1
ATOM 769 N N . LYS A 1 97 ? 6.352 -24.344 -7.102 1 98.56 97 LYS A N 1
ATOM 770 C CA . LYS A 1 97 ? 5.441 -25.375 -7.586 1 98.56 97 LYS A CA 1
ATOM 771 C C . LYS A 1 97 ? 5.562 -25.562 -9.094 1 98.56 97 LYS A C 1
ATOM 773 O O . LYS A 1 97 ? 5.539 -26.688 -9.602 1 98.56 97 LYS A O 1
ATOM 778 N N . GLU A 1 98 ? 5.641 -24.453 -9.719 1 98.31 98 GLU A N 1
ATOM 779 C CA . GLU A 1 98 ? 5.82 -24.5 -11.172 1 98.31 98 GLU A CA 1
ATOM 780 C C . GLU A 1 98 ? 7.078 -25.281 -11.539 1 98.31 98 GLU A C 1
ATOM 782 O O . GLU A 1 98 ? 7.051 -26.125 -12.438 1 98.31 98 GLU A O 1
ATOM 787 N N . GLU A 1 99 ? 8.117 -25.016 -10.867 1 98.25 99 GLU A N 1
ATOM 788 C CA . GLU A 1 99 ? 9.375 -25.703 -11.141 1 98.25 99 GLU A CA 1
ATOM 789 C C . GLU A 1 99 ? 9.258 -27.203 -10.867 1 98.25 99 GLU A C 1
ATOM 791 O O . GLU A 1 99 ? 9.766 -28.016 -11.633 1 98.25 99 GLU A O 1
ATOM 796 N N . GLU A 1 100 ? 8.641 -27.547 -9.812 1 98.62 100 GLU A N 1
ATOM 797 C CA . GLU A 1 100 ? 8.43 -28.938 -9.469 1 98.62 100 GLU A CA 1
ATOM 798 C C . GLU A 1 100 ? 7.621 -29.656 -10.547 1 98.62 100 GLU A C 1
ATOM 800 O O . GLU A 1 100 ? 7.969 -30.766 -10.961 1 98.62 100 GLU A O 1
ATOM 805 N N . LEU A 1 101 ? 6.645 -28.969 -11.023 1 98.75 101 LEU A N 1
ATOM 806 C CA . LEU A 1 101 ? 5.781 -29.578 -12.031 1 98.75 101 LEU A CA 1
ATOM 807 C C . LEU A 1 101 ? 6.508 -29.688 -13.367 1 98.75 101 LEU A C 1
ATOM 809 O O . LEU A 1 101 ? 6.348 -30.688 -14.078 1 98.75 101 LEU A O 1
ATOM 813 N N . LYS A 1 102 ? 7.242 -28.734 -13.695 1 98.69 102 LYS A N 1
ATOM 814 C CA . LYS A 1 102 ? 8.047 -28.797 -14.914 1 98.69 102 LYS A CA 1
ATOM 815 C C . LYS A 1 102 ? 9.031 -29.953 -14.867 1 98.69 102 LYS A C 1
ATOM 817 O O . LYS A 1 102 ? 9.234 -30.641 -15.875 1 98.69 102 LYS A O 1
ATOM 822 N N . MET A 1 103 ? 9.531 -30.172 -13.734 1 98.69 103 MET A N 1
ATOM 82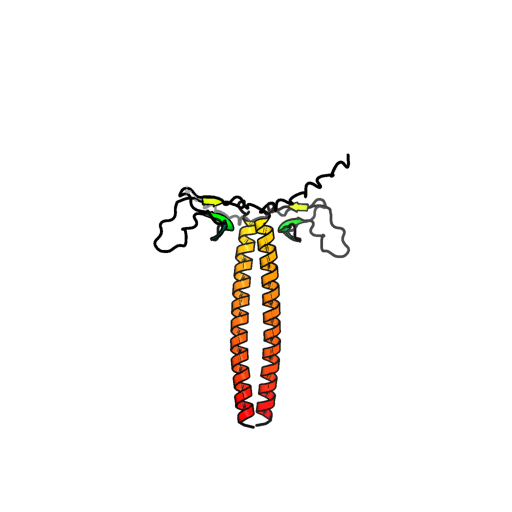3 C CA . MET A 1 103 ? 10.438 -31.312 -13.57 1 98.69 103 MET A CA 1
ATOM 824 C C . MET A 1 103 ? 9.695 -32.625 -13.719 1 98.69 103 MET A C 1
ATOM 826 O O . MET A 1 103 ? 10.195 -33.562 -14.352 1 98.69 103 MET A O 1
ATOM 830 N N . LYS A 1 104 ? 8.539 -32.719 -13.188 1 98.62 104 LYS A N 1
ATOM 831 C CA . LYS A 1 104 ? 7.73 -33.938 -13.312 1 98.62 104 LYS A CA 1
ATOM 832 C C . LYS A 1 104 ? 7.363 -34.219 -14.766 1 98.62 104 LYS A C 1
ATOM 834 O O . LYS A 1 104 ? 7.441 -35.344 -15.227 1 98.62 104 LYS A O 1
ATOM 839 N N . VAL A 1 105 ? 7.09 -33.156 -15.438 1 98.56 105 VAL A N 1
ATOM 840 C CA . VAL A 1 105 ? 6.762 -33.281 -16.859 1 98.56 105 VAL A CA 1
ATOM 841 C C . VAL A 1 105 ? 7.98 -33.812 -17.625 1 98.56 105 VAL A C 1
ATOM 843 O O . VAL A 1 105 ? 7.871 -34.688 -18.453 1 98.56 105 VAL A O 1
ATOM 846 N N . LYS A 1 106 ? 9.055 -33.25 -17.312 1 98.38 106 LYS A N 1
ATOM 847 C CA . LYS A 1 106 ? 10.289 -33.656 -17.984 1 98.38 106 LYS A CA 1
ATOM 848 C C . LYS A 1 106 ? 10.586 -35.125 -17.719 1 98.38 106 LYS A C 1
ATOM 850 O O . LYS A 1 106 ? 10.938 -35.875 -18.641 1 98.38 106 LYS A O 1
ATOM 855 N N . MET A 1 107 ? 10.391 -35.562 -16.516 1 98.12 107 MET A N 1
ATOM 856 C CA . MET A 1 107 ? 10.68 -36.969 -16.141 1 98.12 107 MET A CA 1
ATOM 857 C C . MET A 1 107 ? 9.703 -37.906 -16.812 1 98.12 107 MET A C 1
ATOM 859 O O . MET A 1 107 ? 10.109 -38.969 -17.297 1 98.12 107 MET A O 1
ATOM 863 N N . LEU A 1 108 ? 8.492 -37.5 -16.891 1 97.75 108 LEU A N 1
ATOM 864 C CA . LEU A 1 108 ? 7.484 -38.344 -17.531 1 97.75 108 LEU A CA 1
ATOM 865 C C . LEU A 1 108 ? 7.719 -38.469 -19.031 1 97.75 108 LEU A C 1
ATOM 867 O O . LEU A 1 108 ? 7.543 -39.531 -19.625 1 97.75 108 LEU A O 1
ATOM 871 N N . LYS A 1 109 ? 8.211 -37.375 -19.656 1 97.19 109 LYS A N 1
ATOM 872 C CA . LYS A 1 109 ? 8.516 -37.375 -21.078 1 97.19 109 LYS A CA 1
ATOM 873 C C . LYS A 1 109 ? 9.688 -38.312 -21.391 1 97.19 109 LYS A C 1
ATOM 875 O O . LYS A 1 109 ? 9.688 -39 -22.422 1 97.19 109 LYS A O 1
ATOM 880 N N . LYS A 1 110 ? 10.625 -38.375 -20.438 1 96.75 110 LYS A N 1
ATOM 881 C CA . LYS A 1 110 ? 11.781 -39.25 -20.625 1 96.75 110 LYS A CA 1
ATOM 882 C C . LYS A 1 110 ? 11.391 -40.719 -20.531 1 96.75 110 LYS A C 1
ATOM 884 O O . LYS A 1 110 ? 12.039 -41.594 -21.125 1 96.75 110 LYS A O 1
ATOM 889 N N . GLN A 1 111 ? 10.344 -41 -19.828 1 95.75 111 GLN A N 1
ATOM 890 C CA . GLN A 1 111 ? 9.898 -42.375 -19.609 1 95.75 111 GLN A CA 1
ATOM 891 C C . GLN A 1 111 ? 9 -42.844 -20.75 1 95.75 111 GLN A C 1
ATOM 893 O O . GLN A 1 111 ? 8.672 -44.031 -20.844 1 95.75 111 GLN A O 1
ATOM 898 N N . LEU A 1 112 ? 8.43 -42.031 -21.578 1 90.69 112 LEU A N 1
ATOM 899 C CA . LEU A 1 112 ? 7.625 -42.375 -22.75 1 90.69 112 LEU A CA 1
ATOM 900 C C . LEU A 1 112 ? 8.516 -42.656 -23.953 1 90.69 112 LEU A C 1
ATOM 902 O O . LEU A 1 112 ? 8.242 -43.562 -24.734 1 90.69 112 LEU A O 1
ATOM 906 N N . MET B 1 1 ? -32.906 -8.836 65.75 1 31.03 1 MET B N 1
ATOM 907 C CA . MET B 1 1 ? -33.156 -7.789 64.75 1 31.03 1 MET B CA 1
ATOM 908 C C . MET B 1 1 ? -32.031 -7.781 63.688 1 31.03 1 MET B C 1
ATOM 910 O O . MET B 1 1 ? -30.938 -7.289 63.938 1 31.03 1 MET B O 1
ATOM 914 N N . LEU B 1 2 ? -31.891 -8.914 63 1 33.69 2 LEU B N 1
ATOM 915 C CA . LEU B 1 2 ? -30.906 -9.391 62.031 1 33.69 2 LEU B CA 1
ATOM 916 C C . LEU B 1 2 ? -30.969 -8.562 60.75 1 33.69 2 LEU B C 1
ATOM 918 O O . LEU B 1 2 ? -32 -8.492 60.094 1 33.69 2 LEU B O 1
ATOM 922 N N . MET B 1 3 ? -30.25 -7.438 60.688 1 30.97 3 MET B N 1
ATOM 923 C CA . MET B 1 3 ? -30.125 -6.484 59.594 1 30.97 3 MET B CA 1
ATOM 924 C C . MET B 1 3 ? -29.656 -7.18 58.344 1 30.97 3 MET B C 1
ATOM 926 O O . MET B 1 3 ? -28.656 -7.898 58.344 1 30.97 3 MET B O 1
ATOM 930 N N . MET B 1 4 ? -30.547 -7.695 57.531 1 31.92 4 MET B N 1
ATOM 931 C CA . MET B 1 4 ? -30.328 -8.281 56.188 1 31.92 4 MET B CA 1
ATOM 932 C C . MET B 1 4 ? -29.531 -7.332 55.312 1 31.92 4 MET B C 1
ATOM 934 O O . MET B 1 4 ? -29.922 -6.172 55.125 1 31.92 4 MET B O 1
ATOM 938 N N . SER B 1 5 ? -28.25 -7.387 55.219 1 36.19 5 SER B N 1
ATOM 939 C CA . SER B 1 5 ? -27.391 -6.641 54.312 1 36.19 5 SER B CA 1
ATOM 940 C C . SER B 1 5 ? -27.781 -6.887 52.875 1 36.19 5 SER B C 1
ATOM 942 O O . SER B 1 5 ? -27.906 -8.039 52.438 1 36.19 5 SER B O 1
ATOM 944 N N . GLN B 1 6 ? -28.688 -6.09 52.25 1 27.89 6 GLN B N 1
ATOM 945 C CA . GLN B 1 6 ? -29.031 -6.078 50.844 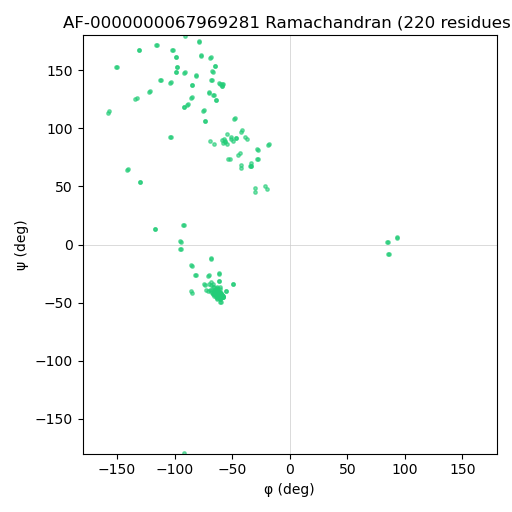1 27.89 6 GLN B CA 1
ATOM 946 C C . GLN B 1 6 ? -27.781 -5.898 49.969 1 27.89 6 GLN B C 1
ATOM 948 O O . GLN B 1 6 ? -27.047 -4.918 50.125 1 27.89 6 GLN B O 1
ATOM 953 N N . HIS B 1 7 ? -27.094 -6.961 49.625 1 35.41 7 HIS B N 1
ATOM 954 C CA . HIS B 1 7 ? -26.062 -6.969 48.594 1 35.41 7 HIS B CA 1
ATOM 955 C C . HIS B 1 7 ? -26.562 -6.375 47.281 1 35.41 7 HIS B C 1
ATOM 957 O O . HIS B 1 7 ? -27.469 -6.938 46.656 1 35.41 7 HIS B O 1
ATOM 963 N N . SER B 1 8 ? -26.703 -5.094 47.281 1 33.28 8 SER B N 1
ATOM 964 C CA . SER B 1 8 ? -27 -4.477 46 1 33.28 8 SER B CA 1
ATOM 965 C C . SER B 1 8 ? -26.047 -4.957 44.906 1 33.28 8 SER B C 1
ATOM 967 O O . SER B 1 8 ? -24.828 -4.914 45.094 1 33.28 8 SER B O 1
ATOM 969 N N . GLY B 1 9 ? -26.359 -5.996 44.25 1 30.41 9 GLY B N 1
ATOM 970 C CA . GLY B 1 9 ? -25.688 -6.48 43.062 1 30.41 9 GLY B CA 1
ATOM 971 C C . GLY B 1 9 ? -25.344 -5.375 42.094 1 30.41 9 GLY B C 1
ATOM 972 O O . GLY B 1 9 ? -26.203 -4.551 41.75 1 30.41 9 GLY B O 1
ATOM 973 N N . PHE B 1 10 ? -24.141 -4.898 42.156 1 38.25 10 PHE B N 1
ATOM 974 C CA . PHE B 1 10 ? -23.609 -3.996 41.125 1 38.25 10 PHE B CA 1
ATOM 975 C C . PHE B 1 10 ? -23.969 -4.477 39.75 1 38.25 10 PHE B C 1
ATOM 977 O O . PHE B 1 10 ? -23.625 -5.594 39.344 1 38.25 10 PHE B O 1
ATOM 984 N N . SER B 1 11 ? -25.172 -4.238 39.344 1 35 11 SER B N 1
ATOM 985 C CA . SER B 1 11 ? -25.438 -4.477 37.906 1 35 11 SER B CA 1
ATOM 986 C C . SER B 1 11 ? -24.359 -3.877 37.031 1 35 11 SER B C 1
ATOM 988 O O . SER B 1 11 ? -24 -2.707 37.188 1 35 11 SER B O 1
ATOM 990 N N . HIS B 1 12 ? -23.391 -4.613 36.719 1 34.09 12 HIS B N 1
ATOM 991 C CA . HIS B 1 12 ? -22.5 -4.277 35.625 1 34.09 12 HIS B CA 1
ATOM 992 C C . HIS B 1 12 ? -23.297 -3.76 34.406 1 34.09 12 HIS B C 1
ATOM 994 O O . HIS B 1 12 ? -24.078 -4.504 33.812 1 34.09 12 HIS B O 1
ATOM 1000 N N . GLY B 1 13 ? -23.891 -2.629 34.5 1 35.62 13 GLY B N 1
ATOM 1001 C CA . GLY B 1 13 ? -24.375 -2.068 33.25 1 35.62 13 GLY B CA 1
ATOM 1002 C C . GLY B 1 13 ? -23.453 -2.311 32.094 1 35.62 13 GLY B C 1
ATOM 1003 O O . GLY B 1 13 ? -22.25 -2.023 32.156 1 35.62 13 GLY B O 1
ATOM 1004 N N . SER B 1 14 ? -23.594 -3.322 31.406 1 39.53 14 SER B N 1
ATOM 1005 C CA . SER B 1 14 ? -23.031 -3.484 30.062 1 39.53 14 SER B CA 1
ATOM 1006 C C . SER B 1 14 ? -23 -2.156 29.312 1 39.53 14 SER B C 1
ATOM 1008 O O . SER B 1 14 ? -24.047 -1.571 29.016 1 39.53 14 SER B O 1
ATOM 1010 N N . ARG B 1 15 ? -22.172 -1.22 29.688 1 35.44 15 ARG B N 1
ATOM 1011 C CA . ARG B 1 15 ? -21.922 -0.091 28.797 1 35.44 15 ARG B CA 1
ATOM 1012 C C . ARG B 1 15 ? -21.969 -0.53 27.344 1 35.44 15 ARG B C 1
ATOM 1014 O O . ARG B 1 15 ? -21.109 -1.293 26.891 1 35.44 15 ARG B O 1
ATOM 1021 N N . SER B 1 16 ? -23.078 -0.919 26.781 1 41.72 16 SER B N 1
ATOM 1022 C CA . SER B 1 16 ? -23.203 -0.983 25.328 1 41.72 16 SER B CA 1
ATOM 1023 C C . SER B 1 16 ? -22.297 0.038 24.656 1 41.72 16 SER B C 1
ATOM 1025 O O . SER B 1 16 ? -22.328 1.225 24.984 1 41.72 16 SER B O 1
ATOM 1027 N N . SER B 1 17 ? -21.078 -0.092 24.422 1 44.75 17 SER B N 1
ATOM 1028 C CA . SER B 1 17 ? -20.359 0.772 23.5 1 44.75 17 SER B CA 1
ATOM 1029 C C . SER B 1 17 ? -21.297 1.453 22.516 1 44.75 17 SER B C 1
ATOM 1031 O O . SER B 1 17 ? -21.812 0.81 21.609 1 44.75 17 SER B O 1
ATOM 1033 N N . SER B 1 18 ? -22.328 2.068 22.844 1 47.31 18 SER B N 1
ATOM 1034 C CA . SER B 1 18 ? -23.188 2.965 22.078 1 47.31 18 SER B CA 1
ATOM 1035 C C . SER B 1 18 ? -22.375 3.707 21 1 47.31 18 SER B C 1
ATOM 1037 O O . SER B 1 18 ? -21.656 4.652 21.312 1 47.31 18 SER B O 1
ATOM 1039 N N . ARG B 1 19 ? -21.547 3.059 20.281 1 50.78 19 ARG B N 1
ATOM 1040 C CA . ARG B 1 19 ? -21.031 3.783 19.125 1 50.78 19 ARG B CA 1
ATOM 1041 C C . ARG B 1 19 ? -22.031 4.824 18.641 1 50.78 19 ARG B C 1
ATOM 1043 O O . ARG B 1 19 ? -23.172 4.488 18.312 1 50.78 19 ARG B O 1
ATOM 1050 N N . SER B 1 20 ? -22.266 5.977 19.297 1 59.12 20 SER B N 1
ATOM 1051 C CA . SER B 1 20 ? -23.125 7.066 18.844 1 59.12 20 SER B CA 1
ATOM 1052 C C . SER B 1 20 ? -23.375 6.98 17.328 1 59.12 20 SER B C 1
ATOM 1054 O O . SER B 1 20 ? -22.422 6.953 16.547 1 59.12 20 SER B O 1
ATOM 1056 N N . ARG B 1 21 ? -24.344 6.223 17.031 1 74.5 21 ARG B N 1
ATOM 1057 C CA . ARG B 1 21 ? -24.781 6.148 15.633 1 74.5 21 ARG B CA 1
ATOM 1058 C C . ARG B 1 21 ? -24.922 7.543 15.031 1 74.5 21 ARG B C 1
ATOM 1060 O O . ARG B 1 21 ? -25.609 8.398 15.578 1 74.5 21 ARG B O 1
ATOM 1067 N N . TYR B 1 22 ? -24.016 7.918 14.125 1 85.94 22 TYR B N 1
ATOM 1068 C CA . TYR B 1 22 ? -24.141 9.164 13.375 1 85.94 22 TYR B CA 1
ATOM 1069 C C . TYR B 1 22 ? -25.375 9.133 12.484 1 85.94 22 TYR B C 1
ATOM 1071 O O . TYR B 1 22 ? -25.672 8.117 11.844 1 85.94 22 TYR B O 1
ATOM 1079 N N . VAL B 1 23 ? -26.172 10.125 12.703 1 91.38 23 VAL B N 1
ATOM 1080 C CA . VAL B 1 23 ? -27.406 10.234 11.922 1 91.38 23 VAL B CA 1
ATOM 1081 C C . VAL B 1 23 ? -27.25 11.312 10.852 1 91.38 23 VAL B C 1
ATOM 1083 O O . VAL B 1 23 ? -26.672 12.375 11.109 1 91.38 23 VAL B O 1
ATOM 1086 N N . CYS B 1 24 ? -27.797 10.969 9.648 1 92.81 24 CYS B N 1
ATOM 1087 C CA . CYS B 1 24 ? -27.672 11.945 8.57 1 92.81 24 CYS B CA 1
ATOM 1088 C C . CYS B 1 24 ? -28.859 12.883 8.539 1 92.81 24 CYS B C 1
ATOM 1090 O O . CYS B 1 24 ? -29.688 12.883 9.461 1 92.81 24 CYS B O 1
ATOM 1092 N N . LYS B 1 25 ? -28.859 13.797 7.625 1 91.19 25 LYS B N 1
ATOM 1093 C CA . LYS B 1 25 ? -29.828 14.883 7.547 1 91.19 25 LYS B CA 1
ATOM 1094 C C . LYS B 1 25 ? -31.25 14.336 7.352 1 91.19 25 LYS B C 1
ATOM 1096 O O . LYS B 1 25 ? -32.219 14.984 7.75 1 91.19 25 LYS B O 1
ATOM 1101 N N . CYS B 1 26 ? -31.391 13.109 6.789 1 91.94 26 CYS B N 1
ATOM 1102 C CA . CYS B 1 26 ? -32.719 12.555 6.516 1 91.94 26 CYS B CA 1
ATOM 1103 C C . CYS B 1 26 ? -33.188 11.664 7.66 1 91.94 26 CYS B C 1
ATOM 1105 O O . CYS B 1 26 ? -34.25 11.047 7.578 1 91.94 26 CYS B O 1
ATOM 1107 N N . GLY B 1 27 ? -32.375 11.586 8.656 1 92 27 GLY B N 1
ATOM 1108 C CA . GLY B 1 27 ? -32.781 10.883 9.867 1 92 27 GLY B CA 1
ATOM 1109 C C . GLY B 1 27 ? -32.375 9.43 9.883 1 92 27 GLY B C 1
ATOM 1110 O O . GLY B 1 27 ? -32.688 8.695 10.82 1 92 27 GLY B O 1
ATOM 1111 N N . LEU B 1 28 ? -31.656 9.102 8.938 1 90.94 28 LEU B N 1
ATOM 1112 C CA . LEU B 1 28 ? -31.172 7.727 8.852 1 90.94 28 LEU B CA 1
ATOM 1113 C C . LEU B 1 28 ? -29.75 7.621 9.375 1 90.94 28 LEU B C 1
ATOM 1115 O O . LEU B 1 28 ? -29.062 8.633 9.562 1 90.94 28 LEU B O 1
ATOM 1119 N N . ASP B 1 29 ? -29.359 6.395 9.695 1 91.44 29 ASP B N 1
ATOM 1120 C CA . ASP B 1 29 ? -27.984 6.16 10.102 1 91.44 29 ASP B CA 1
ATOM 1121 C C . ASP B 1 29 ? -27 6.574 9.008 1 91.44 29 ASP B C 1
ATOM 1123 O O . ASP B 1 29 ? -27.266 6.352 7.82 1 91.44 29 ASP B O 1
ATOM 1127 N N . ALA B 1 30 ? -25.969 7.223 9.406 1 93.44 30 ALA B N 1
ATOM 1128 C CA . ALA B 1 30 ? -24.875 7.559 8.508 1 93.44 30 ALA B CA 1
ATOM 1129 C C . ALA B 1 30 ? -23.672 6.648 8.742 1 93.44 30 ALA B C 1
ATOM 1131 O O . ALA B 1 30 ? -22.844 6.91 9.625 1 93.44 30 ALA B O 1
ATOM 1132 N N . PRO B 1 31 ? -23.578 5.547 8.016 1 93.56 31 PRO B N 1
ATOM 1133 C CA . PRO B 1 31 ? -22.469 4.617 8.242 1 93.56 31 PRO B CA 1
ATOM 1134 C C . PRO B 1 31 ? -21.109 5.223 7.902 1 93.56 31 PRO B C 1
ATOM 1136 O O . PRO B 1 31 ? -21.031 6.199 7.152 1 93.56 31 PRO B O 1
ATOM 1139 N N . LEU B 1 32 ? -20.094 4.699 8.555 1 95.25 32 LEU B N 1
ATOM 1140 C CA . LEU B 1 32 ? -18.703 5.039 8.234 1 95.25 32 LEU B CA 1
ATOM 1141 C C . LEU B 1 32 ? -18.266 4.348 6.945 1 95.25 32 LEU B C 1
ATOM 1143 O O . LEU B 1 32 ? -18.188 3.119 6.891 1 95.25 32 LEU B O 1
ATOM 1147 N N . MET B 1 33 ? -17.969 5.152 5.875 1 94.06 33 MET B N 1
ATOM 1148 C CA . MET B 1 33 ? -17.578 4.668 4.555 1 94.06 33 MET B CA 1
ATOM 1149 C C . MET B 1 33 ? -16.141 5.078 4.223 1 94.06 33 MET B C 1
ATOM 1151 O O . MET B 1 33 ? -15.492 5.75 5.023 1 94.06 33 MET B O 1
ATOM 1155 N N . LYS B 1 34 ? -15.648 4.555 3.139 1 96.19 34 LYS B N 1
ATOM 1156 C CA . LYS B 1 34 ? -14.297 4.875 2.707 1 96.19 34 LYS B CA 1
ATOM 1157 C C . LYS B 1 34 ? -14.289 5.473 1.303 1 96.19 34 LYS B C 1
ATOM 1159 O O . LYS B 1 34 ? -14.938 4.941 0.396 1 96.19 34 LYS B O 1
ATOM 1164 N N . ALA B 1 35 ? -13.617 6.52 1.19 1 96.0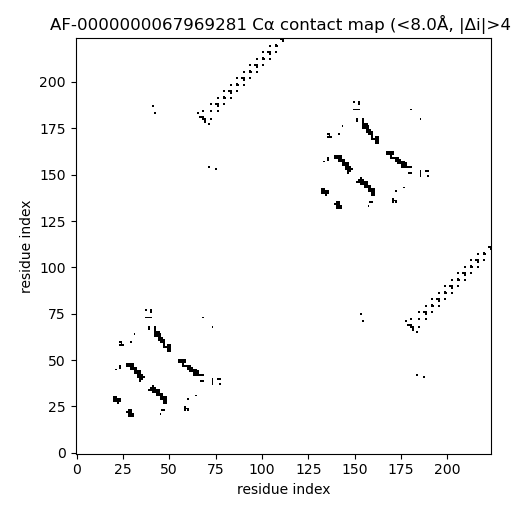6 35 ALA B N 1
ATOM 1165 C CA . ALA B 1 35 ? -13.375 7.098 -0.128 1 96.06 35 ALA B CA 1
ATOM 1166 C C . ALA B 1 35 ? -12.164 6.461 -0.798 1 96.06 35 ALA B C 1
ATOM 1168 O O . ALA B 1 35 ? -11.141 6.219 -0.149 1 96.06 35 ALA B O 1
ATOM 1169 N N . TRP B 1 36 ? -12.281 6.168 -2.117 1 95.19 36 TRP B N 1
ATOM 1170 C CA . TRP B 1 36 ? -11.164 5.586 -2.865 1 95.19 36 TRP B CA 1
ATOM 1171 C C . TRP B 1 36 ? -10.914 6.359 -4.156 1 95.19 36 TRP B C 1
ATOM 1173 O O . TRP B 1 36 ? -10.852 5.77 -5.238 1 95.19 36 TRP B O 1
ATOM 1183 N N . THR B 1 37 ? -10.75 7.66 -3.992 1 96.06 37 THR B N 1
ATOM 1184 C CA . THR B 1 37 ? -10.328 8.523 -5.09 1 96.06 37 THR B CA 1
ATOM 1185 C C . THR B 1 37 ? -8.844 8.852 -4.984 1 96.06 37 THR B C 1
ATOM 1187 O O . THR B 1 37 ? -8.227 8.648 -3.932 1 96.06 37 THR B O 1
ATOM 1190 N N . ASN B 1 38 ? -8.281 9.375 -5.965 1 94.88 38 ASN B N 1
ATOM 1191 C CA . ASN B 1 38 ? -6.875 9.766 -5.934 1 94.88 38 ASN B CA 1
ATOM 1192 C C . ASN B 1 38 ? -6.613 10.828 -4.863 1 94.88 38 ASN B C 1
ATOM 1194 O O . ASN B 1 38 ? -5.547 10.844 -4.25 1 94.88 38 ASN B O 1
ATOM 1198 N N . ALA B 1 39 ? -7.566 11.617 -4.637 1 96.5 39 ALA B N 1
ATOM 1199 C CA . ALA B 1 39 ? -7.43 12.719 -3.684 1 96.5 39 ALA B CA 1
ATOM 1200 C C . ALA B 1 39 ? -7.629 12.234 -2.25 1 96.5 39 ALA B C 1
ATOM 1202 O O . ALA B 1 39 ? -7.098 12.82 -1.308 1 96.5 39 ALA B O 1
ATOM 1203 N N . ASN B 1 40 ? -8.359 11.164 -2.045 1 97.81 40 ASN B N 1
ATOM 1204 C CA . ASN B 1 40 ? -8.711 10.68 -0.714 1 97.81 40 ASN B CA 1
ATOM 1205 C C . ASN B 1 40 ? -8.672 9.156 -0.645 1 97.81 40 ASN B C 1
ATOM 1207 O O . ASN B 1 40 ? -9.695 8.516 -0.388 1 97.81 40 ASN B O 1
ATOM 1211 N N . PRO B 1 41 ? -7.562 8.617 -0.812 1 97.88 41 PRO B N 1
ATOM 1212 C CA . PRO B 1 41 ? -7.488 7.152 -0.866 1 97.88 41 PRO B CA 1
ATOM 1213 C C . PRO B 1 41 ? -7.672 6.504 0.502 1 97.88 41 PRO B C 1
ATOM 1215 O O . PRO B 1 41 ? -6.781 6.574 1.351 1 97.88 41 PRO B O 1
ATOM 1218 N N . GLY B 1 42 ? -8.805 5.934 0.658 1 97.69 42 GLY B N 1
ATOM 1219 C CA . GLY B 1 42 ? -9.047 5.172 1.872 1 97.69 42 GLY B CA 1
ATOM 1220 C C . GLY B 1 42 ? -9.516 6.031 3.031 1 97.69 42 GLY B C 1
ATOM 1221 O O . GLY B 1 42 ? -9.633 5.551 4.16 1 97.69 42 GLY B O 1
ATOM 1222 N N . ARG B 1 43 ? -9.703 7.34 2.824 1 98.31 43 ARG B N 1
ATOM 1223 C CA . ARG B 1 43 ? -10.164 8.234 3.881 1 98.31 43 ARG B CA 1
ATOM 1224 C C . ARG B 1 43 ? -11.602 7.918 4.27 1 98.31 43 ARG B C 1
ATOM 1226 O O . ARG B 1 43 ? -12.453 7.699 3.402 1 98.31 43 ARG B O 1
ATOM 1233 N N . ARG B 1 44 ? -11.797 8.016 5.539 1 97.75 44 ARG B N 1
ATOM 1234 C CA . ARG B 1 44 ? -1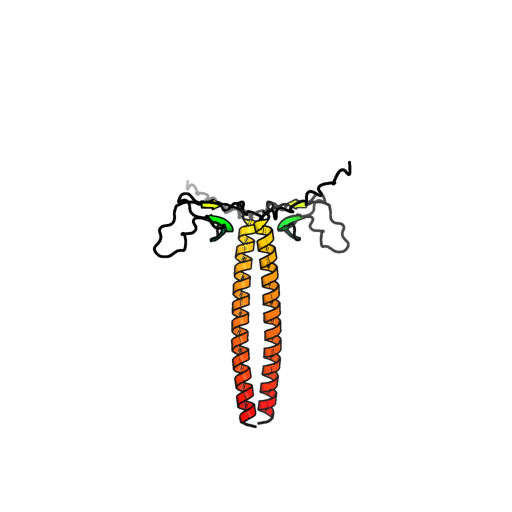3.125 7.613 6.008 1 97.75 44 ARG B CA 1
ATOM 1235 C C . ARG B 1 44 ? -14.023 8.828 6.207 1 97.75 44 ARG B C 1
ATOM 1237 O O . ARG B 1 44 ? -13.547 9.914 6.527 1 97.75 44 ARG B O 1
ATOM 1244 N N . PHE B 1 45 ? -15.352 8.539 5.953 1 96.75 45 PHE B N 1
ATOM 1245 C CA . PHE B 1 45 ? -16.359 9.586 6.113 1 96.75 45 PHE B CA 1
ATOM 1246 C C . PHE B 1 45 ? -17.703 8.984 6.508 1 96.75 45 PHE B C 1
ATOM 1248 O O . PHE B 1 45 ? -17.969 7.812 6.238 1 96.75 45 PHE B O 1
ATOM 1255 N N . TYR B 1 46 ? -18.484 9.734 7.176 1 96.06 46 TYR B N 1
ATOM 1256 C CA . TYR B 1 46 ? -19.891 9.391 7.438 1 96.06 46 TYR B CA 1
ATOM 1257 C C . TYR B 1 46 ? -20.781 9.898 6.32 1 96.06 46 TYR B C 1
ATOM 1259 O O . TYR B 1 46 ? -20.781 11.094 6 1 96.06 46 TYR B O 1
ATOM 1267 N N . GLY B 1 47 ? -21.453 8.914 5.738 1 94.38 47 GLY B N 1
ATOM 1268 C CA . GLY B 1 47 ? -22.406 9.258 4.695 1 94.38 47 GLY B CA 1
ATOM 1269 C C . GLY B 1 47 ? -23.766 8.602 4.891 1 94.38 47 GLY B C 1
ATOM 1270 O O . GLY B 1 47 ? -23.906 7.715 5.734 1 94.38 47 GLY B O 1
ATOM 1271 N N . CYS B 1 48 ? -24.656 9.148 4.086 1 94.88 48 CYS B N 1
ATOM 1272 C CA . CYS B 1 48 ? -26.016 8.625 4.148 1 94.88 48 CYS B CA 1
ATOM 1273 C C . CYS B 1 48 ? -26.031 7.133 3.836 1 94.88 48 CYS B C 1
ATOM 1275 O O . CYS B 1 48 ? -25.391 6.684 2.891 1 94.88 48 CYS B O 1
ATOM 1277 N N . GLY B 1 49 ? -26.812 6.496 4.609 1 90.56 49 GLY B N 1
ATOM 1278 C CA . GLY B 1 49 ? -26.891 5.051 4.484 1 90.56 49 GLY B CA 1
ATOM 1279 C C . GLY B 1 49 ? -27.531 4.602 3.188 1 90.56 49 GLY B C 1
ATOM 1280 O O . GLY B 1 49 ? -27.406 3.438 2.797 1 90.56 49 GLY B O 1
ATOM 1281 N N . MET B 1 50 ? -28.125 5.551 2.533 1 89.38 50 MET B N 1
ATOM 1282 C CA . MET B 1 50 ? -28.844 5.199 1.311 1 89.38 50 MET B CA 1
ATOM 1283 C C . MET B 1 50 ? -27.953 5.383 0.086 1 89.38 50 MET B C 1
ATOM 1285 O O . MET B 1 50 ? -28.391 5.145 -1.042 1 89.38 50 MET B O 1
ATOM 1289 N N . TYR B 1 51 ? -26.797 5.859 0.278 1 84.38 51 TYR B N 1
ATOM 1290 C CA . TYR B 1 51 ? -25.859 6.219 -0.789 1 84.38 51 TYR B CA 1
ATOM 1291 C C . TYR B 1 51 ? -25.719 5.082 -1.792 1 84.38 51 TYR B C 1
ATOM 1293 O O . TYR B 1 51 ? -25.672 5.312 -3.002 1 84.38 51 TYR B O 1
ATOM 1301 N N . LYS B 1 52 ? -25.797 3.775 -1.384 1 80.12 52 LYS B N 1
ATOM 1302 C CA . LYS B 1 52 ? -25.578 2.688 -2.332 1 80.12 52 LYS B CA 1
ATOM 1303 C C . LYS B 1 52 ? -26.828 1.84 -2.496 1 80.12 52 LYS B C 1
ATOM 1305 O O . LYS B 1 52 ? -26.781 0.748 -3.066 1 80.12 52 LYS B O 1
ATOM 1310 N N . VAL B 1 53 ? -27.844 2.406 -2.002 1 85.25 53 VAL B N 1
ATOM 1311 C CA . VAL B 1 53 ? -29.078 1.638 -2.111 1 85.25 53 VAL B CA 1
ATOM 1312 C C . VAL B 1 53 ? -29.812 2.025 -3.391 1 85.25 53 VAL B C 1
ATOM 1314 O O . VAL B 1 53 ? -30.141 3.195 -3.592 1 85.25 53 VAL B O 1
ATOM 1317 N N . GLN B 1 54 ? -29.953 1.046 -4.207 1 87.06 54 GLN B N 1
ATOM 1318 C CA . GLN B 1 54 ? -30.625 1.289 -5.484 1 87.06 54 GLN B CA 1
ATOM 1319 C C . GLN B 1 54 ? -32.062 1.779 -5.281 1 87.06 54 GLN B C 1
ATOM 1321 O O . GLN B 1 54 ? -32.781 1.261 -4.43 1 87.06 54 GLN B O 1
ATOM 1326 N N . GLY B 1 55 ? -32.438 2.766 -6.094 1 87.12 55 GLY B N 1
ATOM 1327 C CA . GLY B 1 55 ? -33.812 3.227 -6.094 1 87.12 55 GLY B CA 1
ATOM 1328 C C . GLY B 1 55 ? -34.094 4.273 -5.031 1 87.12 55 GLY B C 1
ATOM 1329 O O . GLY B 1 55 ? -35.188 4.812 -4.961 1 87.12 55 GLY B O 1
ATOM 1330 N N . PHE B 1 56 ? -33.156 4.473 -4.211 1 85.06 56 PHE B N 1
ATOM 1331 C CA . PHE B 1 56 ? -33.344 5.457 -3.156 1 85.06 56 PHE B CA 1
ATOM 1332 C C . PHE B 1 56 ? -32.438 6.664 -3.354 1 85.06 56 PHE B C 1
ATOM 1334 O O . PHE B 1 56 ? -31.312 6.523 -3.824 1 85.06 56 PHE B O 1
ATOM 1341 N N . LYS B 1 57 ? -33.094 7.816 -3.025 1 86.25 57 LYS B N 1
ATOM 1342 C CA . LYS B 1 57 ? -32.281 9.031 -3.098 1 86.25 57 LYS B CA 1
ATOM 1343 C C . LYS B 1 57 ? -31.5 9.25 -1.806 1 86.25 57 LYS B C 1
ATOM 1345 O O . LYS B 1 57 ? -32.062 9.195 -0.713 1 86.25 57 LYS B O 1
ATOM 1350 N N . LYS B 1 58 ? -30.234 9.422 -1.932 1 87.75 58 LYS B N 1
ATOM 1351 C CA . LYS B 1 58 ? -29.406 9.742 -0.771 1 87.75 58 LYS B CA 1
ATOM 1352 C C . LYS B 1 58 ? -29.469 11.227 -0.434 1 87.75 58 LYS B C 1
ATOM 1354 O O . LYS B 1 58 ? -29.656 12.062 -1.321 1 87.75 58 LYS B O 1
ATOM 1359 N N . CYS B 1 59 ? -29.406 11.461 0.884 1 92.69 59 CYS B N 1
ATOM 1360 C CA . CYS B 1 59 ? -29.281 12.875 1.244 1 92.69 59 CYS B CA 1
ATOM 1361 C C . CYS B 1 59 ? -27.844 13.352 1.069 1 92.69 59 CYS B C 1
ATOM 1363 O O . CYS B 1 59 ? -26.969 12.578 0.7 1 92.69 59 CYS B O 1
ATOM 1365 N N . SER B 1 60 ? -27.578 14.594 1.23 1 91.5 60 SER B N 1
ATOM 1366 C CA . SER B 1 60 ? -26.281 15.188 0.942 1 91.5 60 SER B CA 1
ATOM 1367 C C . SER B 1 60 ? -25.391 15.195 2.178 1 91.5 60 SER B C 1
ATOM 1369 O O . SER B 1 60 ? -24.422 15.961 2.256 1 91.5 60 SER B O 1
ATOM 1371 N N . HIS B 1 61 ? -25.812 14.352 3.148 1 94 61 HIS B N 1
ATOM 1372 C CA . HIS B 1 61 ? -24.984 14.305 4.355 1 94 61 HIS B CA 1
ATOM 1373 C C . HIS B 1 61 ? -23.609 13.727 4.059 1 94 61 HIS B C 1
ATOM 1375 O O . HIS B 1 61 ? -23.5 12.641 3.484 1 94 61 HIS B O 1
ATOM 1381 N N . PHE B 1 62 ? -22.594 14.445 4.473 1 94.94 62 PHE B N 1
ATOM 1382 C CA . PHE B 1 62 ? -21.203 14.047 4.266 1 94.94 62 PHE B CA 1
ATOM 1383 C C . PHE B 1 62 ? -20.281 14.727 5.285 1 94.94 62 PHE B C 1
ATOM 1385 O O . PHE B 1 62 ? -20.188 15.953 5.316 1 94.94 62 PHE B O 1
ATOM 1392 N N . VAL B 1 63 ? -19.734 13.766 6.145 1 95.44 63 VAL B N 1
ATOM 1393 C CA . VAL B 1 63 ? -18.797 14.281 7.148 1 95.44 63 VAL B CA 1
ATOM 1394 C C . VAL B 1 63 ? -17.547 13.414 7.176 1 95.44 63 VAL B C 1
ATOM 1396 O O . VAL B 1 63 ? -17.609 12.211 7.438 1 95.44 63 VAL B O 1
ATOM 1399 N N . TRP B 1 64 ? -16.422 14.164 7.016 1 96.81 64 TRP B N 1
ATOM 1400 C CA . TRP B 1 64 ? -15.164 13.422 7.086 1 96.81 64 TRP B CA 1
ATOM 1401 C C . TRP B 1 64 ? -14.891 12.945 8.508 1 96.81 64 TRP B C 1
ATOM 1403 O O . TRP B 1 64 ? -15.062 13.703 9.469 1 96.81 64 TRP B O 1
ATOM 1413 N N . PHE B 1 65 ? -14.586 11.688 8.555 1 96.81 65 PHE B N 1
ATOM 1414 C CA . PHE B 1 65 ? -14.156 11.125 9.828 1 96.81 65 PHE B CA 1
ATOM 1415 C C . PHE B 1 65 ? -12.656 11.336 10.039 1 96.81 65 PHE B C 1
ATOM 1417 O O . PHE B 1 65 ? -12.227 11.719 11.125 1 96.81 65 PHE B O 1
ATOM 1424 N N . ASP B 1 66 ? -11.906 11.148 9 1 97.81 66 ASP B N 1
ATOM 1425 C CA . ASP B 1 66 ? -10.453 11.289 9.055 1 97.81 66 ASP B CA 1
ATOM 1426 C C . ASP B 1 66 ? -10.016 12.664 8.555 1 97.81 66 ASP B C 1
ATOM 1428 O O . ASP B 1 66 ? -10.672 13.266 7.703 1 97.81 66 ASP B O 1
ATOM 1432 N N . GLU B 1 67 ? -8.867 13.047 9.102 1 96.44 67 GLU B N 1
ATOM 1433 C CA . GLU B 1 67 ? -8.203 14.219 8.523 1 96.44 67 GLU B CA 1
ATOM 1434 C C . GLU B 1 67 ? -7.668 13.922 7.129 1 96.44 67 GLU B C 1
ATOM 1436 O O . GLU B 1 67 ? -7.516 12.758 6.75 1 96.44 67 GLU B O 1
ATOM 1441 N N . GLU B 1 68 ? -7.453 15.023 6.453 1 96.5 68 GLU B N 1
ATOM 1442 C CA . GLU B 1 68 ? -6.895 14.867 5.113 1 96.5 68 GLU B CA 1
ATOM 1443 C C . GLU B 1 68 ? -5.469 14.32 5.172 1 96.5 68 GLU B C 1
ATOM 1445 O O . GLU B 1 68 ? -4.684 14.719 6.035 1 96.5 68 GLU B O 1
ATOM 1450 N N . MET B 1 69 ? -5.137 13.625 4.234 1 97.25 69 MET B N 1
ATOM 1451 C CA . MET B 1 69 ? -3.795 13.055 4.156 1 97.25 69 MET B CA 1
ATOM 1452 C C . MET B 1 69 ? -2.852 13.992 3.404 1 97.25 69 MET B C 1
ATOM 1454 O O . MET B 1 69 ? -3.273 14.711 2.494 1 97.25 69 MET B O 1
ATOM 1458 N N . ASN B 1 70 ? -1.601 13.977 3.781 1 97.06 70 ASN B N 1
ATOM 1459 C CA . ASN B 1 70 ? -0.645 14.797 3.053 1 97.06 70 ASN B CA 1
ATOM 1460 C C . ASN B 1 70 ? -0.264 14.172 1.716 1 97.06 70 ASN B C 1
ATOM 1462 O O . ASN B 1 70 ? -0.567 13 1.468 1 97.06 70 ASN B O 1
ATOM 1466 N N . PRO B 1 71 ? 0.252 14.891 0.896 1 97.25 71 PRO B N 1
ATOM 1467 C CA . PRO B 1 71 ? 0.542 14.422 -0.462 1 97.25 71 PRO B CA 1
ATOM 1468 C C . PRO B 1 71 ? 1.409 13.164 -0.48 1 97.25 71 PRO B C 1
ATOM 1470 O O . PRO B 1 71 ? 1.196 12.273 -1.309 1 97.25 71 PRO B O 1
ATOM 1473 N N . ARG B 1 72 ? 2.361 13.117 0.387 1 98.12 72 ARG B N 1
ATOM 1474 C CA . ARG B 1 72 ? 3.242 11.953 0.439 1 98.12 72 ARG B CA 1
ATOM 1475 C C . ARG B 1 72 ? 2.453 10.688 0.732 1 98.12 72 ARG B C 1
ATOM 1477 O O . ARG B 1 72 ? 2.67 9.656 0.094 1 98.12 72 ARG B O 1
ATOM 1484 N N . ALA B 1 73 ? 1.635 10.766 1.677 1 98.25 73 ALA B N 1
ATOM 1485 C CA . ALA B 1 73 ? 0.803 9.617 2.031 1 98.25 73 ALA B CA 1
ATOM 1486 C C . ALA B 1 73 ? -0.063 9.188 0.853 1 98.25 73 ALA B C 1
ATOM 1488 O O . ALA B 1 73 ? -0.159 7.992 0.55 1 98.25 73 ALA B O 1
ATOM 1489 N N . LYS B 1 74 ? -0.659 10.133 0.204 1 98.19 74 LYS B N 1
ATOM 1490 C CA . LYS B 1 74 ? -1.503 9.828 -0.948 1 98.19 74 LYS B CA 1
ATOM 1491 C C . LYS B 1 74 ? -0.707 9.117 -2.039 1 98.19 74 LYS B C 1
ATOM 1493 O O . LYS B 1 74 ? -1.186 8.148 -2.635 1 98.19 74 LYS B O 1
ATOM 1498 N N . GLU B 1 75 ? 0.412 9.648 -2.223 1 98.12 75 GLU B N 1
ATOM 1499 C CA . GLU B 1 75 ? 1.307 9.055 -3.213 1 98.12 75 GLU B CA 1
ATOM 1500 C C . GLU B 1 75 ? 1.645 7.609 -2.855 1 98.12 75 GLU B C 1
ATOM 1502 O O . GLU B 1 75 ? 1.554 6.719 -3.703 1 98.12 75 GLU B O 1
ATOM 1507 N N . LEU B 1 76 ? 2.031 7.434 -1.643 1 98.5 76 LEU B N 1
ATOM 1508 C CA . LEU B 1 76 ? 2.436 6.102 -1.2 1 98.5 76 LEU B CA 1
ATOM 1509 C C . LEU B 1 76 ? 1.266 5.129 -1.276 1 98.5 76 LEU B C 1
ATOM 1511 O O . LEU B 1 76 ? 1.415 4.012 -1.778 1 98.5 76 LEU B O 1
ATOM 1515 N N . ILE B 1 77 ? 0.174 5.496 -0.82 1 98.62 77 ILE B N 1
ATOM 1516 C CA . ILE B 1 77 ? -0.987 4.613 -0.799 1 98.62 77 ILE B CA 1
ATOM 1517 C C . ILE B 1 77 ? -1.363 4.223 -2.227 1 98.62 77 ILE B C 1
ATOM 1519 O O . ILE B 1 77 ? -1.605 3.049 -2.512 1 98.62 77 ILE B O 1
ATOM 1523 N N . SER B 1 78 ? -1.376 5.188 -3.105 1 98.25 78 SER B N 1
ATOM 1524 C CA . SER B 1 78 ? -1.684 4.887 -4.5 1 98.25 78 SER B CA 1
ATOM 1525 C C . SER B 1 78 ? -0.677 3.904 -5.09 1 98.25 78 SER B C 1
ATOM 1527 O O . SER B 1 78 ? -1.056 2.969 -5.797 1 98.25 78 SER B O 1
ATOM 1529 N N . ALA B 1 79 ? 0.519 4.078 -4.824 1 98.38 79 ALA B N 1
ATOM 1530 C CA . ALA B 1 79 ? 1.575 3.215 -5.348 1 98.38 79 ALA B CA 1
ATOM 1531 C C . ALA B 1 79 ? 1.465 1.803 -4.777 1 98.38 79 ALA B C 1
ATOM 1533 O O . ALA B 1 79 ? 1.629 0.82 -5.504 1 98.38 79 ALA B O 1
ATOM 1534 N N . LEU B 1 80 ? 1.209 1.774 -3.518 1 98.38 80 LEU B N 1
ATOM 1535 C CA . LEU B 1 80 ? 1.109 0.478 -2.855 1 98.38 80 LEU B CA 1
ATOM 1536 C C . LEU B 1 80 ? -0.093 -0.305 -3.371 1 98.38 80 LEU B C 1
ATOM 1538 O O . LEU B 1 80 ? -0.006 -1.517 -3.584 1 98.38 80 LEU B O 1
ATOM 1542 N N . LEU B 1 81 ? -1.15 0.378 -3.582 1 98.06 81 LEU B N 1
ATOM 1543 C CA . LEU B 1 81 ? -2.328 -0.263 -4.152 1 98.06 81 LEU B CA 1
ATOM 1544 C C . LEU B 1 81 ? -2.031 -0.805 -5.547 1 98.06 81 LEU B C 1
ATOM 1546 O O . LEU B 1 81 ? -2.43 -1.923 -5.883 1 98.06 81 LEU B O 1
ATOM 1550 N N . LYS B 1 82 ? -1.387 -0.05 -6.305 1 98.12 82 LYS B N 1
ATOM 1551 C CA . LYS B 1 82 ? -0.997 -0.501 -7.641 1 98.12 82 LYS B CA 1
ATOM 1552 C C . LYS B 1 82 ? -0.131 -1.756 -7.562 1 98.12 82 LYS B C 1
ATOM 1554 O O . LYS B 1 82 ? -0.325 -2.697 -8.336 1 98.12 82 LYS B O 1
ATOM 1559 N N . ASN B 1 83 ? 0.787 -1.711 -6.672 1 98.56 83 ASN B N 1
ATOM 1560 C CA . ASN B 1 83 ? 1.667 -2.861 -6.492 1 98.56 83 ASN B CA 1
ATOM 1561 C C . ASN B 1 83 ? 0.883 -4.113 -6.109 1 98.56 83 ASN B C 1
ATOM 1563 O O . ASN B 1 83 ? 1.147 -5.199 -6.625 1 98.56 83 ASN B O 1
ATOM 1567 N N . ILE B 1 84 ? 0.007 -3.943 -5.203 1 98.31 84 ILE B N 1
ATOM 1568 C CA . ILE B 1 84 ? -0.807 -5.07 -4.762 1 98.31 84 ILE B CA 1
ATOM 1569 C C . ILE B 1 84 ? -1.562 -5.66 -5.953 1 98.31 84 ILE B C 1
ATOM 1571 O O . ILE B 1 84 ? -1.597 -6.879 -6.133 1 98.31 84 ILE B O 1
ATOM 1575 N N . ASN B 1 85 ? -2.107 -4.781 -6.715 1 98 85 ASN B N 1
ATOM 1576 C CA . ASN B 1 85 ? -2.854 -5.234 -7.883 1 98 85 ASN B CA 1
ATOM 1577 C C . ASN B 1 85 ? -1.957 -5.984 -8.859 1 98 85 ASN B C 1
ATOM 1579 O O . ASN B 1 85 ? -2.369 -6.988 -9.445 1 98 85 ASN B O 1
ATOM 1583 N N . GLU B 1 86 ? -0.824 -5.543 -9.047 1 98.56 86 GLU B N 1
ATOM 1584 C CA . GLU B 1 86 ? 0.132 -6.203 -9.93 1 98.56 86 GLU B CA 1
ATOM 1585 C C . GLU B 1 86 ? 0.509 -7.582 -9.406 1 98.56 86 GLU B C 1
ATOM 1587 O O . GLU B 1 86 ? 0.563 -8.555 -10.172 1 98.56 86 GLU B O 1
ATOM 1592 N N . GLU B 1 87 ? 0.736 -7.633 -8.102 1 98.5 87 GLU B N 1
ATOM 1593 C CA . GLU B 1 87 ? 1.092 -8.922 -7.508 1 98.5 87 GLU B CA 1
ATOM 1594 C C . GLU B 1 87 ? -0.072 -9.906 -7.586 1 98.5 87 GLU B C 1
ATOM 1596 O O . GLU B 1 87 ? 0.131 -11.094 -7.828 1 98.5 87 GLU B O 1
ATOM 1601 N N . LYS B 1 88 ? -1.224 -9.43 -7.43 1 98.56 88 LYS B N 1
ATOM 1602 C CA . LYS B 1 88 ? -2.406 -10.281 -7.543 1 98.56 88 LYS B CA 1
ATOM 1603 C C . LYS B 1 88 ? -2.561 -10.82 -8.961 1 98.56 88 LYS B C 1
ATOM 1605 O O . LYS B 1 88 ? -2.951 -11.977 -9.148 1 98.56 88 LYS B O 1
ATOM 1610 N N . ALA B 1 89 ? -2.279 -10 -9.922 1 98.69 89 ALA B N 1
ATOM 1611 C CA . ALA B 1 89 ? -2.307 -10.453 -11.312 1 98.69 89 ALA B CA 1
ATOM 1612 C C . ALA B 1 89 ? -1.263 -11.539 -11.562 1 98.69 89 ALA B C 1
ATOM 1614 O O . ALA B 1 89 ? -1.531 -12.516 -12.258 1 98.69 89 ALA B O 1
ATOM 1615 N N . THR B 1 90 ? -0.135 -11.359 -11 1 98.69 90 THR B N 1
ATOM 1616 C CA . THR B 1 90 ? 0.931 -12.352 -11.133 1 98.69 90 THR B CA 1
ATOM 1617 C C . THR B 1 90 ? 0.507 -13.688 -10.523 1 98.69 90 THR B C 1
ATOM 1619 O O . THR B 1 90 ? 0.709 -14.742 -11.133 1 98.69 90 THR B O 1
ATOM 1622 N N . VAL B 1 91 ? -0.078 -13.633 -9.367 1 98.69 91 VAL B N 1
ATOM 1623 C CA . VAL B 1 91 ? -0.557 -14.836 -8.703 1 98.69 91 VAL B CA 1
ATOM 1624 C C . VAL B 1 91 ? -1.57 -15.555 -9.594 1 98.69 91 VAL B C 1
ATOM 1626 O O . VAL B 1 91 ? -1.519 -16.781 -9.742 1 98.69 91 VAL B O 1
ATOM 1629 N N . LYS B 1 92 ? -2.4 -14.758 -10.133 1 98.69 92 LYS B N 1
ATOM 1630 C CA . LYS B 1 92 ? -3.402 -15.344 -11.023 1 98.69 92 LYS B CA 1
ATOM 1631 C C . LYS B 1 92 ? -2.746 -16.062 -12.195 1 98.69 92 LYS B C 1
ATOM 1633 O O . LYS B 1 92 ? -3.158 -17.172 -12.555 1 98.69 92 LYS B O 1
ATOM 1638 N N . SER B 1 93 ? -1.749 -15.516 -12.773 1 98.69 93 SER B N 1
ATOM 1639 C CA . SER B 1 93 ? -1.029 -16.125 -13.891 1 98.69 93 SER B CA 1
ATOM 1640 C C . SER B 1 93 ? -0.367 -17.422 -13.484 1 98.69 93 SER B C 1
ATOM 1642 O O . SER B 1 93 ? -0.419 -18.406 -14.227 1 98.69 93 SER B O 1
ATOM 1644 N N . TYR B 1 94 ? 0.104 -17.422 -12.32 1 98.56 94 TYR B N 1
ATOM 1645 C CA . TYR B 1 94 ? 0.778 -18.641 -11.859 1 98.56 94 TYR B CA 1
ATOM 1646 C C . TYR B 1 94 ? -0.227 -19.75 -11.562 1 98.56 94 TYR B C 1
ATOM 1648 O O . TYR B 1 94 ? 0.054 -20.922 -11.789 1 98.56 94 TYR B O 1
ATOM 1656 N N . LYS B 1 95 ? -1.301 -19.391 -11.102 1 98.38 95 LYS B N 1
ATOM 1657 C CA . LYS B 1 95 ? -2.355 -20.375 -10.883 1 98.38 95 LYS B CA 1
ATOM 1658 C C . LYS B 1 95 ? -2.758 -21.062 -12.188 1 98.38 95 LYS B C 1
ATOM 1660 O O . LYS B 1 95 ? -2.928 -22.281 -12.227 1 98.38 95 LYS B O 1
ATOM 1665 N N . GLU B 1 96 ? -2.885 -20.297 -13.211 1 98.5 96 GLU B N 1
ATOM 1666 C CA . GLU B 1 96 ? -3.234 -20.844 -14.523 1 98.5 96 GLU B CA 1
ATOM 1667 C C . GLU B 1 96 ? -2.141 -21.766 -15.047 1 98.5 96 GLU B C 1
ATOM 1669 O O . GLU B 1 96 ? -2.43 -22.844 -15.562 1 98.5 96 GLU B O 1
ATOM 1674 N N . LYS B 1 97 ? -0.917 -21.375 -14.883 1 98.56 97 LYS B N 1
ATOM 1675 C CA . LYS B 1 97 ? 0.208 -22.203 -15.312 1 98.56 97 LYS B CA 1
ATOM 1676 C C . LYS B 1 97 ? 0.26 -23.5 -14.531 1 98.56 97 LYS B C 1
ATOM 1678 O O . LYS B 1 97 ? 0.534 -24.562 -15.102 1 98.56 97 LYS B O 1
ATOM 1683 N N . GLU B 1 98 ? 0.033 -23.359 -13.289 1 98.25 98 GLU B N 1
ATOM 1684 C CA . GLU B 1 98 ? 0 -24.562 -12.453 1 98.25 98 GLU B CA 1
ATOM 1685 C C . GLU B 1 98 ? -1.057 -25.547 -12.945 1 98.25 98 GLU B C 1
ATOM 1687 O O . GLU B 1 98 ? -0.794 -26.75 -13.055 1 98.25 98 GLU B O 1
ATOM 1692 N N . GLU B 1 99 ? -2.191 -25.047 -13.234 1 98.31 99 GLU B N 1
ATOM 1693 C CA . GLU B 1 99 ? -3.27 -25.906 -13.719 1 98.31 99 GLU B CA 1
ATOM 1694 C C . GLU B 1 99 ? -2.906 -26.547 -15.047 1 98.31 99 GLU B C 1
ATOM 1696 O O . GLU B 1 99 ? -3.18 -27.734 -15.258 1 98.31 99 GLU B O 1
ATOM 1701 N N . GLU B 1 100 ? -2.33 -25.812 -15.906 1 98.69 100 GLU B N 1
ATOM 1702 C CA . GLU B 1 100 ? -1.894 -26.328 -17.188 1 98.69 100 GLU B CA 1
ATOM 1703 C C . GLU B 1 100 ? -0.871 -27.453 -17.016 1 98.69 100 GLU B C 1
ATOM 1705 O O . GLU B 1 100 ? -0.971 -28.5 -17.656 1 98.69 100 GLU B O 1
ATOM 1710 N N . LEU B 1 101 ? 0.003 -27.234 -16.109 1 98.75 101 LEU B N 1
ATOM 1711 C CA . LEU B 1 101 ? 1.052 -28.219 -15.875 1 98.75 101 LEU B CA 1
ATOM 1712 C C . LEU B 1 101 ? 0.488 -29.469 -15.211 1 98.75 101 LEU B C 1
ATOM 1714 O O . LEU B 1 101 ? 0.889 -30.594 -15.539 1 98.75 101 LEU B O 1
ATOM 1718 N N . LYS B 1 102 ? -0.383 -29.312 -14.32 1 98.69 102 LYS B N 1
ATOM 1719 C CA . LYS B 1 102 ? -1.045 -30.453 -13.688 1 98.69 102 LYS B CA 1
ATOM 1720 C C . LYS B 1 102 ? -1.797 -31.281 -14.719 1 98.69 102 LYS B C 1
ATOM 1722 O O . LYS B 1 102 ? -1.78 -32.531 -14.656 1 98.69 102 LYS B O 1
ATOM 1727 N N . MET B 1 103 ? -2.363 -30.625 -15.617 1 98.69 103 MET B N 1
ATOM 1728 C CA . MET B 1 103 ? -3.061 -31.328 -16.688 1 98.69 103 MET B CA 1
ATOM 1729 C C . MET B 1 103 ? -2.074 -32.094 -17.562 1 98.69 103 MET B C 1
ATOM 1731 O O . MET B 1 103 ? -2.332 -33.25 -17.953 1 98.69 103 MET B O 1
ATOM 1735 N N . LYS B 1 104 ? -0.958 -31.531 -17.875 1 98.62 104 LYS B N 1
ATOM 1736 C CA . LYS B 1 104 ? 0.068 -32.188 -18.672 1 98.62 104 LYS B CA 1
ATOM 1737 C C . LYS B 1 104 ? 0.611 -33.406 -17.969 1 98.62 104 LYS B C 1
ATOM 1739 O O . LYS B 1 104 ? 0.795 -34.469 -18.578 1 98.62 104 LYS B O 1
ATOM 1744 N N . VAL B 1 105 ? 0.746 -33.281 -16.703 1 98.56 105 VAL B N 1
ATOM 1745 C CA . VAL B 1 105 ? 1.222 -34.406 -15.906 1 98.56 105 VAL B CA 1
ATOM 1746 C C . VAL B 1 105 ? 0.191 -35.531 -15.93 1 98.56 105 VAL B C 1
ATOM 1748 O O . VAL B 1 105 ? 0.544 -36.688 -16.109 1 98.56 105 VAL B O 1
ATOM 1751 N N . LYS B 1 106 ? -0.993 -35.156 -15.773 1 98.38 106 LYS B N 1
ATOM 1752 C CA . LYS B 1 106 ? -2.064 -36.156 -15.797 1 98.38 106 LYS B CA 1
ATOM 1753 C C . LYS B 1 106 ? -2.109 -36.875 -17.141 1 98.38 106 LYS B C 1
ATOM 1755 O O . LYS B 1 106 ? -2.234 -38.094 -17.172 1 98.38 106 LYS B O 1
ATOM 1760 N N . MET B 1 107 ? -1.948 -36.188 -18.203 1 98.12 107 MET B N 1
ATOM 1761 C CA . MET B 1 107 ? -2.01 -36.75 -19.547 1 98.12 107 MET B CA 1
ATOM 1762 C C . MET B 1 107 ? -0.819 -37.656 -19.797 1 98.12 107 MET B C 1
ATOM 1764 O O . MET B 1 107 ? -0.978 -38.75 -20.359 1 98.12 107 MET B O 1
ATOM 1768 N N . LEU B 1 108 ? 0.307 -37.25 -19.312 1 97.75 108 LEU B N 1
ATOM 1769 C CA . LEU B 1 108 ? 1.506 -38.062 -19.5 1 97.75 108 LEU B CA 1
ATOM 1770 C C . LEU B 1 108 ? 1.431 -39.344 -18.672 1 97.75 108 LEU B C 1
ATOM 1772 O O . LEU B 1 108 ? 1.855 -40.406 -19.141 1 97.75 108 LEU B O 1
ATOM 1776 N N . LYS B 1 109 ? 0.808 -39.312 -17.484 1 97.12 109 LYS B N 1
ATOM 1777 C CA . LYS B 1 109 ? 0.65 -40.5 -16.641 1 97.12 109 LYS B CA 1
ATOM 1778 C C . LYS B 1 109 ? -0.297 -41.5 -17.281 1 97.12 109 LYS B C 1
ATOM 1780 O O . LYS B 1 109 ? -0.08 -42.719 -17.172 1 97.12 109 LYS B O 1
ATOM 1785 N 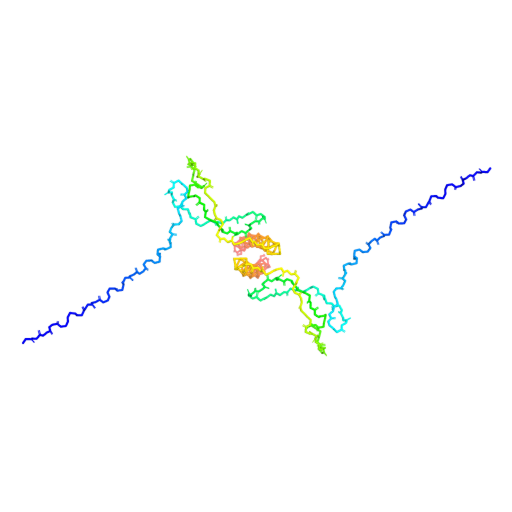N . LYS B 1 110 ? -1.288 -40.969 -18.016 1 96.69 110 LYS B N 1
ATOM 1786 C CA . LYS B 1 110 ? -2.244 -41.844 -18.672 1 96.69 110 LYS B CA 1
ATOM 1787 C C . LYS B 1 110 ? -1.596 -42.594 -19.844 1 96.69 110 LYS B C 1
ATOM 1789 O O . LYS B 1 110 ? -2.025 -43.688 -20.219 1 96.69 110 LYS B O 1
ATOM 1794 N N . GLN B 1 111 ? -0.593 -42 -20.406 1 95.69 111 GLN B N 1
ATOM 1795 C CA . GLN B 1 111 ? 0.076 -42.562 -21.578 1 95.69 111 GLN B CA 1
ATOM 1796 C C . GLN B 1 111 ? 1.145 -43.594 -21.156 1 95.69 111 GLN B C 1
ATOM 1798 O O . GLN B 1 111 ? 1.704 -44.281 -22 1 95.69 111 GLN B O 1
ATOM 1803 N N . LEU B 1 112 ? 1.619 -43.625 -19.953 1 90.75 112 LEU B N 1
ATOM 1804 C CA . LEU B 1 112 ? 2.574 -44.594 -19.438 1 90.75 112 LEU B CA 1
ATOM 1805 C C . LEU B 1 112 ? 1.869 -45.875 -19.016 1 90.75 112 LEU B C 1
ATOM 1807 O O . LEU B 1 112 ? 2.383 -46.969 -19.234 1 90.75 112 LEU B O 1
#

Foldseek 3Di:
DDPPPPPPPPPPPPPPVPVVFDAFPVGHGFDWDADPDLQGHRWIWTFFPCVPPPPDDGDPGIGTPDDGDDPVVSVVVVVVVVVVVVVVVVVVVVVVVVVVVVVVVVVVVVVD/DPPPPPPPPPPPPPPPVPVVQDAFPVGHGFDWDADPDLQGHRWIWTFFPCVPPPPDDGDPGIGTPDDGDDPVVSVVVVVVVVVVVVVVVVVVVVVVVVVVVVVVVVVVVVVD

Nearest PDB structures (foldseek):
  7jl5-assembly1_A  TM=7.517E-01  e=7.363E-02  Homo sapiens
  7fik-assembly1_B  TM=3.183E-01  e=2.169E+00  Xenopus laevis
  7zht-assembly2_D  TM=2.581E-01  e=9.074E+00  Leishmania donovani
  7jl5-assembly1_A  TM=7.507E-01  e=7.722E-02  Homo sapiens
  7fik-assembly1_B  TM=3.187E-01  e=2.064E+00  Xenopus laevis

Solvent-accessible surface area (backbone atoms only — not comparable to full-atom values): 13380 Å² total; per-residue (Å²): 140,82,81,77,79,78,76,75,71,78,72,73,69,74,74,66,80,67,69,77,75,46,63,28,88,82,70,41,56,19,49,82,45,67,38,82,44,86,91,37,67,65,40,33,26,31,28,30,62,36,66,81,39,84,96,48,84,49,60,89,37,73,43,73,69,49,76,84,70,46,69,66,53,44,51,48,48,55,51,46,52,50,49,40,53,51,42,52,51,50,41,52,52,44,53,53,51,44,51,53,45,52,49,51,42,52,54,49,60,73,73,106,137,82,79,75,78,78,76,74,69,76,72,74,70,74,73,66,80,66,68,78,75,46,65,28,87,81,70,40,56,19,48,82,45,67,37,81,43,86,90,37,67,64,39,34,26,30,28,31,63,35,68,84,39,84,96,49,83,49,62,90,38,75,41,73,70,48,78,81,70,46,68,66,54,43,52,50,45,53,51,46,52,51,47,38,53,51,41,52,51,51,42,52,53,45,51,54,51,43,51,54,46,53,50,51,42,52,54,50,60,73,72,105

Radius of gyration: 31.29 Å; Cα contacts (8 Å, |Δi|>4): 273; chains: 2; bounding box: 67×98×106 Å

Secondary structure (DSSP, 8-state):
----------------------B-TTSSB--EEEEESSSSEEEEEEE-TTTT-TT------EEESSPPPPHHHHHHHHHHHHHHHHHHHHHHHHHHHHHHHHHHHHHHHHH-/----------------------B-TTSSB--EEEEESSSSEEEEEEE-TTTT-TT------EEESSPPPPHHHHHHHHHHHHHHHHHHHHHHHHHHHHHHHHHHHHHHHHH-

Sequence (224 aa):
MLMMSQHSGFSHGSRSSSRSRYVCKCGLDAPLMKAWTNANPGRRFYGCGMYKVQGFKKCSHFVWFDEEMNPRAKELISALLKNINEEKATVKSYKEKEEELKMKVKMLKKQLMLMMSQHSGFSHGSRSSSRSRYVCKCGLDAPLMKAWTNANPGRRFYGCGMYKVQGFKKCSHFVWFDEEMNPRAKELISALLKNINEEKATVKSYKEKEEELKMKVKMLKKQL

pLDDT: mean 84.88, std 22.7, range [27.86, 98.75]

InterPro domains:
  IPR010666 Zinc finger, GRF-type [PS51999] (24-68)

Organism: Pisum sativum (NCBI:txid3888)